Protein AF-A0AAE0JTY6-F1 (afdb_monomer_lite)

Secondary structure (DSSP, 8-state):
-------------TT--------------------PPP---S-------PPEE-EEEEETTSSS-EEEEEPPGGGHHHHHHHHHHHTTTS-BPP--S-TTEEEEEPPTTEEEEEEETTTTEEEEEESSHHHHHHH--SSEEEETTEEEEEEE--EE-HHHHHHHHHHSPPPPP----PPPPPP----PPP------PPP----------

pLDDT: mean 71.58, std 24.0, range [29.38, 97.06]

Organism: NCBI:txid92902

Radius of gyration: 34.39 Å; chains: 1; bounding box: 73×74×124 Å

Foldseek 3Di:
DDDDDDDDDDDDDPPDDDDDDDDDDDDDDPDDDPPDDDDDDPDDPDDDLAKWFWDWDWAVVDPQIKIKTAGPPVCLVLQVLQLVQCVVQFAWDPPDVRSRITMTGDDPQQPDWDQDPVQNWIKTAGVDLVVLVSVDDLQWDADPVRSRIITGRGIGHSVSVVVSVVRTDDDDPPPPPPPPDPDDPDDDDDDDDDDDDDDDDDDDDDDDD

Structure (mmCIF, N/CA/C/O backbone):
data_AF-A0AAE0JTY6-F1
#
_entry.id   AF-A0AAE0JTY6-F1
#
loop_
_atom_site.group_PDB
_atom_site.id
_atom_site.type_symbol
_atom_site.label_atom_id
_atom_site.label_alt_id
_atom_site.label_comp_id
_atom_site.label_asym_id
_atom_site.label_entity_id
_atom_site.label_seq_id
_atom_site.pdbx_PDB_ins_code
_atom_site.Cartn_x
_atom_site.Cartn_y
_atom_site.Cartn_z
_atom_site.occupancy
_atom_site.B_iso_or_equiv
_atom_site.auth_seq_id
_atom_site.auth_comp_id
_atom_site.auth_asym_id
_atom_site.auth_atom_id
_atom_site.pdbx_PDB_model_num
ATOM 1 N N . MET A 1 1 ? -14.158 -24.052 58.001 1.00 42.50 1 MET A N 1
ATOM 2 C CA . MET A 1 1 ? -13.770 -25.230 57.196 1.00 42.50 1 MET A CA 1
ATOM 3 C C . MET A 1 1 ? -13.206 -24.711 55.888 1.00 42.50 1 MET A C 1
ATOM 5 O O . MET A 1 1 ? -13.939 -24.105 55.122 1.00 42.50 1 MET A O 1
ATOM 9 N N . VAL A 1 2 ? -11.889 -24.820 55.723 1.00 37.97 2 VAL A N 1
ATOM 10 C CA . VAL A 1 2 ? -11.123 -24.286 54.590 1.00 37.97 2 VAL A CA 1
ATOM 11 C C . VAL A 1 2 ? -10.711 -25.473 53.721 1.00 37.97 2 VAL A C 1
ATOM 13 O O . VAL A 1 2 ? -10.116 -26.415 54.232 1.00 37.97 2 VAL A O 1
ATOM 16 N N . GLY A 1 3 ? -11.025 -25.426 52.430 1.00 39.69 3 GLY A N 1
ATOM 17 C CA . GLY A 1 3 ? -10.428 -26.267 51.389 1.00 39.69 3 GLY A CA 1
ATOM 18 C C . GLY A 1 3 ? -10.385 -25.415 50.118 1.00 39.69 3 GLY A C 1
ATOM 19 O O . GLY A 1 3 ? -11.424 -24.932 49.689 1.00 39.69 3 GLY A O 1
ATOM 20 N N . GLY A 1 4 ? -9.251 -25.058 49.520 1.00 36.62 4 GLY A N 1
ATOM 21 C CA . GLY A 1 4 ? -7.978 -25.769 49.439 1.00 36.62 4 GLY A CA 1
ATOM 22 C C . GLY A 1 4 ? -7.951 -26.570 48.137 1.00 36.62 4 GLY A C 1
ATOM 23 O O . GLY A 1 4 ? -8.101 -27.785 48.168 1.00 36.62 4 GLY A O 1
ATOM 24 N N . LYS A 1 5 ? -7.839 -25.893 46.985 1.00 47.94 5 LYS A N 1
ATOM 25 C CA . LYS A 1 5 ? -7.490 -26.531 45.706 1.00 47.94 5 LYS A CA 1
ATOM 26 C C . LYS A 1 5 ? -6.161 -25.968 45.231 1.00 47.94 5 LYS A C 1
ATOM 28 O O . LYS A 1 5 ? -6.058 -24.808 44.845 1.00 47.94 5 LYS A O 1
ATOM 33 N N . GLU A 1 6 ? -5.162 -26.828 45.343 1.00 48.31 6 GLU A N 1
ATOM 34 C CA . GLU A 1 6 ? -3.760 -26.595 45.047 1.00 48.31 6 GLU A CA 1
ATOM 35 C C . GLU A 1 6 ? -3.495 -26.570 43.538 1.00 48.31 6 GLU A C 1
ATOM 37 O O . GLU A 1 6 ? -4.109 -27.296 42.749 1.00 48.31 6 GLU A O 1
ATOM 42 N N . GLY A 1 7 ? -2.555 -25.708 43.155 1.00 42.69 7 GLY A N 1
ATOM 43 C CA . GLY A 1 7 ? -2.008 -25.621 41.812 1.00 42.69 7 GLY A CA 1
ATOM 44 C C . GLY A 1 7 ? -1.157 -26.842 41.469 1.00 42.69 7 GLY A C 1
ATOM 45 O O . GLY A 1 7 ? -0.358 -27.321 42.270 1.00 42.69 7 GLY A O 1
ATOM 46 N N . LYS A 1 8 ? -1.301 -27.329 40.236 1.00 45.53 8 LYS A N 1
ATOM 47 C CA . LYS A 1 8 ? -0.400 -28.328 39.660 1.00 45.53 8 LYS A CA 1
ATOM 48 C C . LYS A 1 8 ? 0.899 -27.644 39.232 1.00 45.53 8 LYS A C 1
ATOM 50 O O . LYS A 1 8 ? 0.964 -27.053 38.158 1.00 45.53 8 LYS A O 1
ATOM 55 N N . PHE A 1 9 ? 1.927 -27.749 40.067 1.00 42.72 9 PHE A N 1
ATOM 56 C CA . PHE A 1 9 ? 3.311 -27.508 39.670 1.00 42.72 9 PHE A CA 1
ATOM 57 C C . PHE A 1 9 ? 3.858 -28.750 38.956 1.00 42.72 9 PHE A C 1
ATOM 59 O O . PHE A 1 9 ? 3.927 -29.837 39.535 1.00 42.72 9 PHE A O 1
ATOM 66 N N . LEU A 1 10 ? 4.250 -28.584 37.692 1.00 45.16 10 LEU A N 1
ATOM 67 C CA . LEU A 1 10 ? 5.046 -29.566 36.960 1.00 45.16 10 LEU A CA 1
ATOM 68 C C . LEU A 1 10 ? 6.436 -29.635 37.603 1.00 45.16 10 LEU A C 1
ATOM 70 O O . LEU A 1 10 ? 7.224 -28.697 37.504 1.00 45.16 10 LEU A O 1
ATOM 74 N N . HIS A 1 11 ? 6.718 -30.747 38.279 1.00 42.56 11 HIS A N 1
ATOM 75 C CA . HIS A 1 11 ? 8.057 -31.084 38.746 1.00 42.56 11 HIS A CA 1
ATOM 76 C C . HIS A 1 11 ? 8.911 -31.496 37.543 1.00 42.56 11 HIS A C 1
ATOM 78 O O . HIS A 1 11 ? 8.688 -32.546 36.942 1.00 42.56 11 HIS A O 1
ATOM 84 N N . ILE A 1 12 ? 9.888 -30.662 37.194 1.00 49.31 12 ILE A N 1
ATOM 85 C CA . ILE A 1 12 ? 10.950 -31.007 36.249 1.00 49.31 12 ILE A CA 1
ATOM 86 C C . ILE A 1 12 ? 12.030 -31.731 37.056 1.00 49.31 12 ILE A C 1
ATOM 88 O O . ILE A 1 12 ? 12.585 -31.173 37.999 1.00 49.31 12 ILE A O 1
ATOM 92 N N . ASN A 1 13 ? 12.285 -32.993 36.720 1.00 50.09 13 ASN A N 1
ATOM 93 C CA . ASN A 1 13 ? 13.302 -33.821 37.358 1.00 50.09 13 ASN A CA 1
ATOM 94 C C . ASN A 1 13 ? 14.684 -33.510 36.733 1.00 50.09 13 ASN A C 1
ATOM 96 O O . ASN A 1 13 ? 14.841 -33.723 35.531 1.00 50.09 13 AS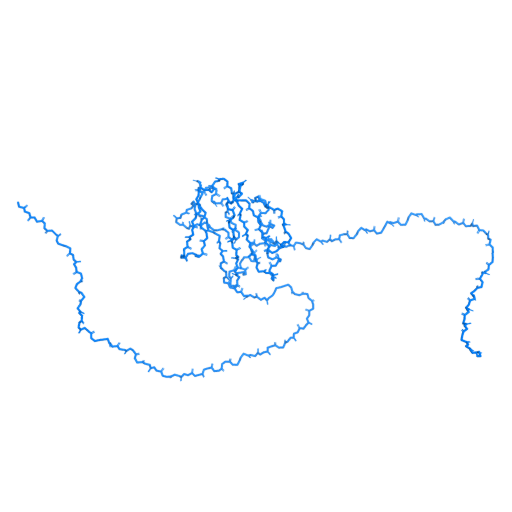N A O 1
ATOM 100 N N . PRO A 1 14 ? 15.681 -33.008 37.488 1.00 49.69 14 PRO A N 1
ATOM 101 C CA . PRO A 1 14 ? 16.950 -32.535 36.924 1.00 49.69 14 PRO A CA 1
ATOM 102 C C . PRO A 1 14 ? 17.995 -33.629 36.628 1.00 49.69 14 PRO A C 1
ATOM 104 O O . PRO A 1 14 ? 19.114 -33.291 36.260 1.00 49.69 14 PRO A O 1
ATOM 107 N N . ASN A 1 15 ? 17.667 -34.923 36.747 1.00 50.25 15 ASN A N 1
ATOM 108 C CA . ASN A 1 15 ? 18.645 -36.019 36.611 1.00 50.25 15 ASN A CA 1
ATOM 109 C C . ASN A 1 15 ? 18.398 -36.986 35.433 1.00 50.25 15 ASN A C 1
ATOM 111 O O . ASN A 1 15 ? 18.755 -38.161 35.520 1.00 50.25 15 ASN A O 1
ATOM 115 N N . GLN A 1 16 ? 17.827 -36.530 34.311 1.00 46.09 16 GLN A N 1
ATOM 116 C CA . GLN A 1 16 ? 17.835 -37.334 33.078 1.00 46.09 16 GLN A CA 1
ATOM 117 C C . GLN A 1 16 ? 19.043 -36.995 32.184 1.00 46.09 16 GLN A C 1
ATOM 119 O O . GLN A 1 16 ? 19.185 -35.841 31.777 1.00 46.09 16 GLN A O 1
ATOM 124 N N . PRO A 1 17 ? 19.901 -37.976 31.837 1.00 46.88 17 PRO A N 1
ATOM 125 C CA . PRO A 1 17 ? 20.985 -37.768 30.885 1.00 46.88 17 PRO A CA 1
ATOM 126 C C . PRO A 1 17 ? 20.439 -37.562 29.465 1.00 46.88 17 PRO A C 1
ATOM 128 O O . PRO A 1 17 ? 19.622 -38.338 28.967 1.00 46.88 17 PRO A O 1
ATOM 131 N N . VAL A 1 18 ? 20.921 -36.500 28.820 1.00 46.38 18 VAL A N 1
ATOM 132 C CA . VAL A 1 18 ? 20.632 -36.122 27.433 1.00 46.38 18 VAL A CA 1
ATOM 133 C C . VAL A 1 18 ? 21.245 -37.160 26.491 1.00 46.38 18 VAL A C 1
ATOM 135 O O . VAL A 1 18 ? 22.463 -37.245 26.358 1.00 46.38 18 VAL A O 1
ATOM 138 N N . THR A 1 19 ? 20.415 -37.956 25.821 1.00 45.66 19 THR A N 1
ATOM 139 C CA . THR A 1 19 ? 20.857 -38.794 24.700 1.00 45.66 19 THR A CA 1
ATOM 140 C C . THR A 1 19 ? 20.990 -37.950 23.435 1.00 45.66 19 THR A C 1
ATOM 142 O O . THR A 1 19 ? 19.992 -37.517 22.859 1.00 45.66 19 THR A O 1
ATOM 145 N N . GLU A 1 20 ? 22.234 -37.739 23.006 1.00 45.53 20 GLU A N 1
ATOM 146 C CA . GLU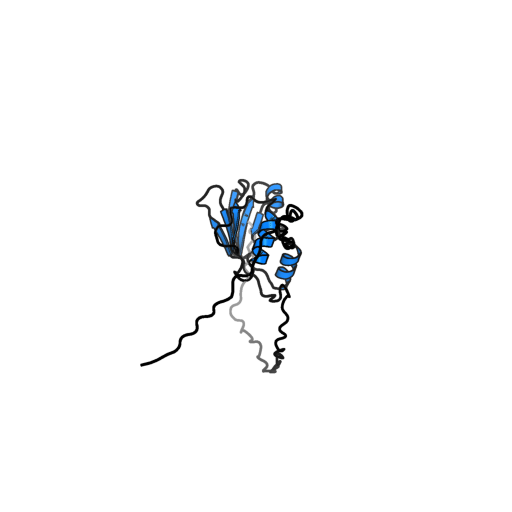 A 1 20 ? 22.612 -37.203 21.697 1.00 45.53 20 GLU A CA 1
ATOM 147 C C . GLU A 1 20 ? 22.050 -38.065 20.548 1.00 45.53 20 GLU A C 1
ATOM 149 O O . GLU A 1 20 ? 22.227 -39.290 20.547 1.00 45.53 20 GLU A O 1
ATOM 154 N N . PRO A 1 21 ? 21.441 -37.474 19.506 1.00 45.91 21 PRO A N 1
ATOM 155 C CA . PRO A 1 21 ? 21.241 -38.181 18.253 1.00 45.91 21 PRO A CA 1
ATOM 156 C C . PRO A 1 21 ? 22.544 -38.205 17.437 1.00 45.91 21 PRO A C 1
ATOM 158 O O . PRO A 1 21 ? 23.018 -37.187 16.935 1.00 45.91 21 PRO A O 1
ATOM 161 N N . LYS A 1 22 ? 23.090 -39.419 17.294 1.00 39.62 22 LYS A N 1
ATOM 162 C CA . LYS A 1 22 ? 24.231 -39.793 16.446 1.00 39.62 22 LYS A CA 1
ATOM 163 C C . LYS A 1 22 ? 24.149 -39.211 15.029 1.00 39.62 22 LYS A C 1
ATOM 165 O O . LYS A 1 22 ? 23.233 -39.507 14.260 1.00 39.62 22 LYS A O 1
ATOM 170 N N . THR A 1 23 ? 25.207 -38.497 14.670 1.00 38.75 23 THR A N 1
ATOM 171 C CA . THR A 1 23 ? 25.645 -38.127 13.323 1.00 38.75 23 THR A CA 1
ATOM 172 C C . THR A 1 23 ? 25.786 -39.358 12.416 1.00 38.75 23 THR A C 1
ATOM 174 O O . THR A 1 23 ? 26.428 -40.344 12.778 1.00 38.75 23 THR A O 1
ATOM 177 N N . LYS A 1 24 ? 25.232 -39.286 11.199 1.00 45.00 24 LYS A N 1
ATOM 178 C CA . LYS A 1 24 ? 25.600 -40.145 10.057 1.00 45.00 24 LYS A CA 1
ATOM 179 C C . LYS A 1 24 ? 26.365 -39.292 9.034 1.00 45.00 24 LYS A C 1
ATOM 181 O O . LYS A 1 24 ? 25.942 -38.158 8.805 1.00 45.00 24 LYS A O 1
ATOM 186 N N . PRO A 1 25 ? 27.456 -39.782 8.417 1.00 40.47 25 PRO A N 1
ATOM 187 C CA . PRO A 1 25 ? 28.237 -38.981 7.486 1.00 40.47 25 PRO A CA 1
ATOM 188 C C . PRO A 1 25 ? 27.715 -39.056 6.041 1.00 40.47 25 PRO A C 1
ATOM 190 O O . PRO A 1 25 ? 27.319 -40.110 5.555 1.00 40.47 25 PRO A O 1
ATOM 193 N N . LEU A 1 26 ? 27.778 -37.887 5.398 1.00 33.75 26 LEU A N 1
ATOM 194 C CA . LEU A 1 26 ? 28.205 -37.585 4.027 1.00 33.75 26 LEU A CA 1
ATOM 195 C C . LEU A 1 26 ? 27.708 -38.467 2.858 1.00 33.75 26 LEU A C 1
ATOM 197 O O . LEU A 1 26 ? 28.275 -39.513 2.560 1.00 33.75 26 LEU A O 1
ATOM 201 N N . VAL A 1 27 ? 26.790 -37.908 2.059 1.00 35.16 27 VAL A N 1
ATOM 202 C CA . VAL A 1 27 ? 26.770 -38.120 0.602 1.00 35.16 27 VAL A CA 1
ATOM 203 C C . VAL A 1 27 ? 26.836 -36.747 -0.064 1.00 35.16 27 VAL A C 1
ATOM 205 O O . VAL A 1 27 ? 25.913 -35.942 0.033 1.00 35.16 27 VAL A O 1
ATOM 208 N N . SER A 1 28 ? 27.979 -36.474 -0.691 1.00 36.09 28 SER A N 1
ATOM 209 C CA . SER A 1 28 ? 28.236 -35.299 -1.521 1.00 36.09 28 SER A CA 1
ATOM 210 C C . SER A 1 28 ? 27.496 -35.461 -2.850 1.00 36.09 28 SER A C 1
ATOM 212 O O . SER A 1 28 ? 27.871 -36.298 -3.668 1.00 36.09 28 SER A O 1
ATOM 214 N N . LEU A 1 29 ? 26.437 -34.681 -3.065 1.00 35.66 29 LEU A N 1
ATOM 215 C CA . LEU A 1 29 ? 25.815 -34.509 -4.377 1.00 35.66 29 LEU A CA 1
ATOM 216 C C . LEU A 1 29 ? 26.326 -33.196 -4.963 1.00 35.66 29 LEU A C 1
ATOM 218 O O . LEU A 1 29 ? 25.789 -32.117 -4.726 1.00 35.66 29 LEU A O 1
ATOM 222 N N . THR A 1 30 ? 27.417 -33.301 -5.716 1.00 36.72 30 THR A N 1
ATOM 223 C CA . THR A 1 30 ? 27.922 -32.233 -6.577 1.00 36.72 30 THR A CA 1
ATOM 224 C C . THR A 1 30 ? 26.942 -32.077 -7.738 1.00 36.72 30 THR A C 1
ATOM 226 O O . THR A 1 30 ? 27.055 -32.753 -8.757 1.00 36.72 30 THR A O 1
ATOM 229 N N . GLN A 1 31 ? 25.921 -31.237 -7.569 1.00 33.06 31 GLN A N 1
ATOM 230 C CA . GLN A 1 31 ? 25.009 -30.907 -8.659 1.00 33.06 31 GLN A CA 1
ATOM 231 C C . GLN A 1 31 ? 25.623 -29.762 -9.468 1.00 33.06 31 GLN A C 1
ATOM 233 O O . GLN A 1 31 ? 25.560 -28.591 -9.102 1.00 33.06 31 GLN A O 1
ATOM 238 N N . THR A 1 32 ? 26.285 -30.135 -10.560 1.00 29.38 32 THR A N 1
ATOM 239 C CA . THR A 1 32 ? 26.797 -29.228 -11.585 1.00 29.38 32 THR A CA 1
ATOM 240 C C . THR A 1 32 ? 25.634 -28.439 -12.181 1.00 29.38 32 THR A C 1
ATOM 242 O O . THR A 1 32 ? 24.827 -28.983 -12.930 1.00 29.38 32 THR A O 1
ATOM 245 N N . ILE A 1 33 ? 25.539 -27.152 -11.846 1.00 37.59 33 ILE A N 1
ATOM 246 C CA . ILE A 1 33 ? 24.639 -26.208 -12.514 1.00 37.59 33 ILE A CA 1
ATOM 247 C C . ILE A 1 33 ? 25.194 -25.987 -13.930 1.00 37.59 33 ILE A C 1
ATOM 249 O O . ILE A 1 33 ? 26.323 -25.502 -14.057 1.00 37.59 33 ILE A O 1
ATOM 253 N N . PRO A 1 34 ? 24.464 -26.315 -15.011 1.00 35.25 34 PRO A N 1
ATOM 254 C CA . PRO A 1 34 ? 24.895 -25.922 -16.340 1.00 35.25 34 PRO A CA 1
ATOM 255 C C . PRO A 1 34 ? 24.762 -24.401 -16.474 1.00 35.25 34 PRO A C 1
ATOM 257 O O . PRO A 1 34 ? 23.661 -23.850 -16.455 1.00 35.25 34 PRO A O 1
ATOM 260 N N . VAL A 1 35 ? 25.901 -23.723 -16.633 1.00 41.47 35 VAL A N 1
ATOM 261 C CA . VAL A 1 35 ? 25.970 -22.335 -17.102 1.00 41.47 35 VAL A CA 1
ATOM 262 C C . VAL A 1 35 ? 25.412 -22.315 -18.526 1.00 41.47 35 VAL A C 1
ATOM 264 O O . VAL A 1 35 ? 26.119 -22.599 -19.495 1.00 41.47 35 VAL A O 1
ATOM 267 N N . SER A 1 36 ? 24.114 -22.037 -18.655 1.00 38.59 36 SER A N 1
ATOM 268 C CA . SER A 1 36 ? 23.503 -21.793 -19.958 1.00 38.59 36 SER A CA 1
ATOM 269 C C . SER A 1 36 ? 23.957 -20.437 -20.480 1.00 38.59 36 SER A C 1
ATOM 271 O O . SER A 1 36 ? 23.830 -19.403 -19.827 1.00 38.59 36 SER A O 1
ATOM 273 N N . ARG A 1 37 ? 24.545 -20.507 -21.671 1.00 37.06 37 ARG A N 1
ATOM 274 C CA . ARG A 1 37 ? 25.128 -19.420 -22.448 1.00 37.06 37 ARG A CA 1
ATOM 275 C C . ARG A 1 37 ? 24.119 -18.302 -22.706 1.00 37.06 37 ARG A C 1
ATOM 277 O O . ARG A 1 37 ? 22.947 -18.555 -22.971 1.00 37.06 37 ARG A O 1
ATOM 284 N N . MET A 1 38 ? 24.636 -17.075 -22.703 1.00 40.00 38 MET A N 1
ATOM 285 C CA . MET A 1 38 ? 23.962 -15.884 -23.211 1.00 40.00 38 MET A CA 1
ATOM 286 C C . MET A 1 38 ? 23.365 -16.132 -24.602 1.00 40.00 38 MET A C 1
ATOM 288 O O . MET A 1 38 ? 24.064 -16.570 -25.515 1.00 40.00 38 MET A O 1
ATOM 292 N N . SER A 1 39 ? 22.095 -15.771 -24.769 1.00 31.30 39 SER A N 1
ATOM 293 C CA . SER A 1 39 ? 21.506 -15.472 -26.071 1.00 31.30 39 SER A CA 1
ATOM 294 C C . SER A 1 39 ? 21.001 -14.035 -26.019 1.00 31.30 39 SER A C 1
ATOM 296 O O . SER A 1 39 ? 20.044 -13.710 -25.318 1.00 31.30 39 SER A O 1
ATOM 298 N N . THR A 1 40 ? 21.723 -13.153 -26.700 1.00 45.31 40 THR A N 1
ATOM 299 C CA . THR A 1 40 ? 21.389 -11.743 -26.888 1.00 45.31 40 THR A CA 1
ATOM 300 C C . THR A 1 40 ? 20.276 -11.618 -27.924 1.00 45.31 40 THR A C 1
ATOM 302 O O . THR A 1 40 ? 20.530 -11.729 -29.122 1.00 45.31 40 THR A O 1
ATOM 305 N N . ALA A 1 41 ? 19.057 -11.356 -27.458 1.00 34.78 41 ALA A N 1
ATOM 306 C CA . ALA A 1 41 ? 17.958 -10.839 -28.266 1.00 34.78 41 ALA A CA 1
ATOM 307 C C . ALA A 1 41 ? 17.427 -9.555 -27.599 1.00 34.78 41 ALA A C 1
ATOM 309 O O . ALA A 1 41 ? 17.155 -9.579 -26.395 1.00 34.78 41 ALA A O 1
ATOM 310 N N . PRO A 1 42 ? 17.287 -8.430 -28.322 1.00 43.19 42 PRO A N 1
ATOM 311 C CA . PRO A 1 42 ? 16.750 -7.207 -27.747 1.00 43.19 42 PRO A CA 1
ATOM 312 C C . PRO A 1 42 ? 15.219 -7.308 -27.706 1.00 43.19 42 PRO A C 1
ATOM 314 O O . PRO A 1 42 ? 14.587 -7.562 -28.728 1.00 43.19 42 PRO A O 1
ATOM 317 N N . GLY A 1 43 ? 14.623 -7.119 -26.526 1.00 41.81 43 GLY A N 1
ATOM 318 C CA . GLY A 1 43 ? 13.169 -6.956 -26.386 1.00 41.81 43 GLY A CA 1
ATOM 319 C C . GLY A 1 43 ? 12.431 -8.012 -25.560 1.00 41.81 43 GLY A C 1
ATOM 320 O O . GLY A 1 43 ? 11.351 -8.441 -25.958 1.00 41.81 43 GLY A O 1
ATOM 321 N N . ARG A 1 44 ? 12.955 -8.420 -24.397 1.00 38.84 44 ARG A N 1
ATOM 322 C CA . ARG A 1 44 ? 12.167 -9.166 -23.400 1.00 38.84 44 ARG A CA 1
ATOM 323 C C . ARG A 1 44 ? 12.134 -8.410 -22.077 1.00 38.84 44 ARG A C 1
ATOM 325 O O . ARG A 1 44 ? 13.166 -8.207 -21.447 1.00 38.84 44 ARG A O 1
ATOM 332 N N . TYR A 1 45 ? 10.939 -7.980 -21.693 1.00 41.31 45 TYR A N 1
ATOM 333 C CA . TYR A 1 45 ? 10.651 -7.440 -20.372 1.00 41.31 45 TYR A CA 1
ATOM 334 C C . TYR A 1 45 ? 10.599 -8.598 -19.358 1.00 41.31 45 TYR A C 1
ATOM 336 O O . TYR A 1 45 ? 9.891 -9.572 -19.592 1.00 41.31 45 TYR A O 1
ATOM 344 N N . SER A 1 46 ? 11.343 -8.432 -18.258 1.00 51.66 46 SER A N 1
ATOM 345 C CA . SER A 1 46 ? 11.417 -9.234 -17.021 1.00 51.66 46 SER A CA 1
ATOM 346 C C . SER A 1 46 ? 11.917 -10.686 -17.107 1.00 51.66 46 SER A C 1
ATOM 348 O O . SER A 1 46 ? 11.283 -11.534 -17.718 1.00 51.66 46 SER A O 1
ATOM 350 N N . THR A 1 47 ? 13.019 -10.978 -16.403 1.00 44.41 47 THR A N 1
ATOM 351 C CA . THR A 1 47 ? 13.253 -12.260 -15.700 1.00 44.41 47 THR A CA 1
ATOM 352 C C . THR A 1 47 ? 14.454 -12.126 -14.760 1.00 44.41 47 THR A C 1
ATOM 354 O O . THR A 1 47 ? 15.544 -12.614 -15.049 1.00 44.41 47 THR A O 1
ATOM 357 N N . THR A 1 48 ? 14.269 -11.497 -13.603 1.00 51.22 48 THR A N 1
ATOM 358 C CA . THR A 1 48 ? 14.994 -11.959 -12.411 1.00 51.22 48 THR A CA 1
ATOM 359 C C . THR A 1 48 ? 13.960 -12.086 -11.311 1.00 51.22 48 THR A C 1
ATOM 361 O O . THR A 1 48 ? 13.689 -11.121 -10.608 1.00 51.22 48 THR A O 1
ATOM 364 N N . VAL A 1 49 ? 13.333 -13.261 -11.194 1.00 61.81 49 VAL A N 1
ATOM 365 C CA . VAL A 1 49 ? 12.412 -13.544 -10.084 1.00 61.81 49 VAL A CA 1
ATOM 366 C C . VAL A 1 49 ? 13.257 -13.769 -8.827 1.00 61.81 49 VAL A C 1
ATOM 368 O O . VAL A 1 49 ? 13.494 -14.890 -8.383 1.00 61.81 49 VAL A O 1
ATOM 371 N N . GLY A 1 50 ? 13.822 -12.675 -8.328 1.00 74.62 50 GLY A N 1
ATOM 372 C CA . GLY A 1 50 ? 14.424 -12.580 -7.012 1.00 74.62 50 GLY A CA 1
ATOM 373 C C . GLY A 1 50 ? 13.361 -12.182 -5.996 1.00 74.62 50 GLY A C 1
ATOM 374 O O . GLY A 1 50 ? 12.308 -11.652 -6.342 1.00 74.62 50 GLY A O 1
ATOM 375 N N . SER A 1 51 ? 13.639 -12.431 -4.721 1.00 86.69 51 SER A N 1
ATOM 376 C CA . SER A 1 51 ? 12.853 -11.840 -3.638 1.00 86.69 51 SER A CA 1
ATOM 377 C C . SER A 1 51 ? 12.817 -10.315 -3.780 1.00 86.69 51 SER A C 1
ATOM 379 O O . SER A 1 51 ? 13.856 -9.699 -4.035 1.00 86.69 51 SER A O 1
ATOM 381 N N . LEU A 1 52 ? 11.662 -9.702 -3.541 1.00 91.62 52 LEU A N 1
ATOM 382 C CA . LEU A 1 52 ? 11.485 -8.254 -3.562 1.00 91.62 52 LEU A CA 1
ATOM 383 C C . LEU A 1 52 ? 11.404 -7.722 -2.127 1.00 91.62 52 LEU A C 1
ATOM 385 O O . LEU A 1 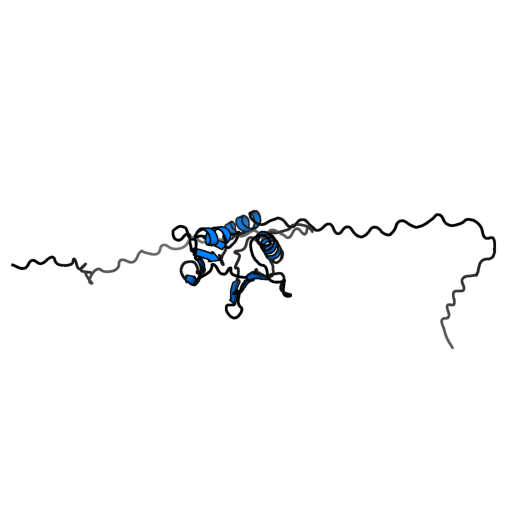52 ? 10.687 -8.252 -1.276 1.00 91.62 52 LEU A O 1
ATOM 389 N N . ARG A 1 53 ? 12.140 -6.640 -1.862 1.00 93.88 53 ARG A N 1
ATOM 390 C CA . ARG A 1 53 ? 12.058 -5.898 -0.604 1.00 93.88 53 ARG A CA 1
ATOM 391 C C . ARG A 1 53 ? 11.656 -4.457 -0.878 1.00 93.88 53 ARG A C 1
ATOM 393 O O . ARG A 1 53 ? 12.380 -3.741 -1.565 1.00 93.88 53 ARG A O 1
ATOM 400 N N . LEU A 1 54 ? 10.535 -4.049 -0.299 1.00 93.88 54 LEU A N 1
ATOM 401 C CA . LEU A 1 54 ? 10.060 -2.671 -0.293 1.00 93.88 54 LEU A CA 1
ATOM 402 C C . LEU A 1 54 ? 10.498 -1.999 1.007 1.00 93.88 54 LEU A C 1
ATOM 404 O O . LEU A 1 54 ? 10.302 -2.556 2.091 1.00 93.88 54 LEU A O 1
ATOM 408 N N . TYR A 1 55 ? 11.072 -0.802 0.912 1.00 93.56 55 TYR A N 1
ATOM 409 C CA . TYR A 1 55 ? 11.361 0.016 2.089 1.00 93.56 55 TYR A CA 1
ATOM 410 C C . TYR A 1 55 ? 10.216 0.995 2.308 1.00 93.56 55 TYR A C 1
ATOM 412 O O . TYR A 1 55 ? 9.846 1.744 1.408 1.00 93.56 55 TYR A O 1
ATOM 420 N N . VAL A 1 56 ? 9.635 0.968 3.504 1.00 93.75 56 VAL A N 1
ATOM 421 C CA . VAL A 1 56 ? 8.480 1.797 3.854 1.00 93.75 56 VAL A CA 1
ATOM 422 C C . VAL A 1 56 ? 8.913 2.830 4.882 1.00 93.75 56 VAL A C 1
ATOM 424 O O . VAL A 1 56 ? 9.386 2.480 5.963 1.00 93.75 56 VAL A O 1
ATOM 427 N N . TYR A 1 57 ? 8.725 4.103 4.551 1.00 92.38 57 TYR A N 1
ATOM 428 C CA . TYR A 1 57 ? 8.999 5.232 5.431 1.00 92.38 57 TYR A CA 1
ATOM 429 C C . TYR A 1 57 ? 7.699 5.971 5.722 1.00 92.38 57 TYR A C 1
ATOM 431 O O . TYR A 1 57 ? 6.982 6.349 4.800 1.00 92.38 57 TYR A O 1
ATOM 439 N N . ILE A 1 58 ? 7.399 6.203 7.000 1.00 91.25 58 ILE A N 1
ATOM 440 C CA . ILE A 1 58 ? 6.207 6.951 7.414 1.00 91.25 58 ILE A CA 1
ATOM 441 C C . ILE A 1 58 ? 6.655 8.269 8.038 1.00 91.25 58 ILE A C 1
ATOM 443 O O . ILE A 1 58 ? 7.248 8.306 9.116 1.00 91.25 58 ILE A O 1
ATOM 447 N N . ARG A 1 59 ? 6.391 9.369 7.334 1.00 88.56 59 ARG A N 1
ATOM 448 C CA . ARG A 1 59 ? 6.730 10.730 7.747 1.00 88.56 59 ARG A CA 1
ATOM 449 C C . ARG A 1 59 ? 5.547 11.347 8.486 1.00 88.56 59 ARG A C 1
ATOM 451 O O . ARG A 1 59 ? 4.599 11.826 7.873 1.00 88.56 59 ARG A O 1
ATOM 458 N N . ILE A 1 60 ? 5.630 11.351 9.816 1.00 82.38 60 ILE A N 1
ATOM 459 C CA . ILE A 1 60 ? 4.598 11.903 10.718 1.00 82.38 60 ILE A CA 1
ATOM 460 C C . ILE A 1 60 ? 4.795 13.417 10.943 1.00 82.38 60 ILE A C 1
ATOM 462 O O . ILE A 1 60 ? 3.931 14.105 11.481 1.00 82.38 60 ILE A O 1
ATOM 466 N N . THR A 1 61 ? 5.928 13.970 10.503 1.00 75.12 61 THR A N 1
ATOM 467 C CA . THR A 1 61 ? 6.277 15.390 10.671 1.00 75.12 61 THR A CA 1
ATOM 468 C C . THR A 1 61 ? 5.437 16.341 9.816 1.00 75.12 61 THR A C 1
ATOM 470 O O . THR A 1 61 ? 5.472 17.547 10.043 1.00 75.12 61 THR A O 1
ATOM 473 N N . GLN A 1 62 ? 4.674 15.822 8.851 1.00 65.38 62 GLN A N 1
ATOM 474 C CA . GLN A 1 62 ? 3.745 16.580 8.015 1.00 65.38 62 GLN A CA 1
ATOM 475 C C . GLN A 1 62 ? 2.325 16.060 8.257 1.00 65.38 62 GLN A C 1
ATOM 477 O O . GLN A 1 62 ? 2.133 14.868 8.493 1.00 65.38 62 GLN A O 1
ATOM 482 N N . ARG A 1 63 ? 1.330 16.957 8.251 1.00 75.06 63 ARG A N 1
ATOM 483 C CA . ARG A 1 63 ? -0.089 16.583 8.307 1.00 75.06 63 ARG A CA 1
ATOM 484 C C . ARG A 1 63 ? -0.751 16.917 6.969 1.00 75.06 63 ARG A C 1
ATOM 486 O O . ARG A 1 63 ? -0.755 18.092 6.604 1.00 75.06 63 ARG A O 1
ATOM 493 N N . PRO A 1 64 ? -1.355 15.935 6.281 1.00 83.69 64 PRO A N 1
ATOM 494 C CA . PRO A 1 64 ? -1.473 14.520 6.667 1.00 83.69 64 PRO A CA 1
ATOM 495 C C . PRO A 1 64 ? -0.129 13.770 6.633 1.00 83.69 64 PRO A C 1
ATOM 497 O O . PRO A 1 64 ? 0.783 14.163 5.910 1.00 83.69 64 PRO A O 1
ATOM 500 N N . ALA A 1 65 ? -0.010 12.716 7.452 1.00 91.06 65 ALA A N 1
ATOM 501 C CA . ALA A 1 65 ? 1.190 11.880 7.488 1.00 91.06 65 ALA A CA 1
ATOM 502 C C . ALA A 1 65 ? 1.402 11.215 6.124 1.00 91.06 65 ALA A C 1
ATOM 504 O O . ALA A 1 65 ? 0.436 10.851 5.456 1.00 91.06 65 ALA A O 1
ATOM 505 N N . VAL A 1 66 ? 2.655 11.051 5.713 1.00 92.25 66 VAL A N 1
ATOM 506 C CA . VAL A 1 66 ? 2.997 10.553 4.375 1.00 92.25 66 VAL A CA 1
ATOM 507 C C . VAL A 1 66 ? 3.660 9.191 4.476 1.00 92.25 66 VAL A C 1
ATOM 509 O O . VAL A 1 66 ? 4.581 9.015 5.270 1.00 92.25 66 VAL A O 1
ATOM 512 N N . VAL A 1 67 ? 3.231 8.246 3.644 1.00 94.06 67 VAL A N 1
ATOM 513 C CA . VAL A 1 67 ? 3.946 6.990 3.407 1.00 94.06 67 VAL A CA 1
ATOM 514 C C . VAL A 1 67 ? 4.752 7.127 2.129 1.00 94.06 67 VAL A C 1
ATOM 516 O O . VAL A 1 67 ? 4.204 7.479 1.089 1.00 94.06 67 VAL A O 1
ATOM 519 N N . GLU A 1 68 ? 6.039 6.816 2.197 1.00 94.75 68 GLU A N 1
ATOM 520 C CA . GLU A 1 68 ? 6.901 6.615 1.037 1.00 94.75 68 GLU A CA 1
ATOM 521 C C . GLU A 1 68 ? 7.241 5.128 0.942 1.00 94.75 68 GLU A C 1
ATOM 523 O O . GLU A 1 68 ? 7.806 4.550 1.872 1.00 94.75 68 GLU A O 1
ATOM 528 N N . VAL A 1 69 ? 6.885 4.513 -0.182 1.00 95.25 69 VAL A N 1
ATOM 529 C CA . VAL A 1 69 ? 7.225 3.130 -0.514 1.00 95.25 69 VAL A CA 1
ATOM 530 C C . VAL A 1 69 ? 8.314 3.158 -1.576 1.00 95.25 69 VAL A C 1
ATOM 532 O O . VAL A 1 69 ? 8.084 3.585 -2.707 1.00 95.25 69 VAL A O 1
ATOM 535 N N . GLU A 1 70 ? 9.511 2.733 -1.197 1.00 95.25 70 GLU A N 1
ATOM 536 C CA . GLU A 1 70 ? 10.674 2.651 -2.069 1.00 95.25 70 GLU A CA 1
ATOM 537 C C . GLU A 1 70 ? 10.821 1.228 -2.614 1.00 95.25 70 GLU A C 1
ATOM 539 O O . GLU A 1 70 ? 11.047 0.266 -1.872 1.00 95.25 70 GLU A O 1
ATOM 544 N N . PHE A 1 71 ? 10.694 1.120 -3.934 1.00 94.50 71 PHE A N 1
ATOM 545 C CA . PHE A 1 71 ? 10.987 -0.080 -4.704 1.00 94.50 71 PHE A CA 1
ATOM 546 C C . PHE A 1 71 ? 12.492 -0.143 -5.003 1.00 94.50 71 PHE A C 1
ATOM 548 O O . PHE A 1 71 ? 13.153 0.901 -5.084 1.00 94.50 71 PHE A O 1
ATOM 555 N N . PRO A 1 72 ? 13.067 -1.340 -5.220 1.00 93.25 72 PRO A N 1
ATOM 556 C CA . PRO A 1 72 ? 14.429 -1.446 -5.724 1.00 93.25 72 PRO A CA 1
ATOM 557 C C . PRO A 1 72 ? 14.598 -0.644 -7.015 1.00 93.25 72 PRO A C 1
ATOM 559 O O . PRO A 1 72 ? 13.721 -0.632 -7.872 1.00 93.25 72 PRO A O 1
ATOM 562 N N . LYS A 1 73 ? 15.760 -0.012 -7.201 1.00 89.81 73 LYS A N 1
ATOM 563 C CA . LYS A 1 73 ? 16.032 0.818 -8.391 1.00 89.81 73 LYS A CA 1
ATOM 564 C C . LYS A 1 73 ? 15.956 0.056 -9.718 1.00 89.81 73 LYS A C 1
ATOM 566 O O . LYS A 1 73 ? 15.768 0.684 -10.751 1.00 89.81 73 LYS A O 1
ATOM 571 N N . ALA A 1 74 ? 16.120 -1.266 -9.698 1.00 90.12 74 ALA A N 1
ATOM 572 C CA . ALA A 1 74 ? 15.917 -2.113 -10.874 1.00 90.12 74 ALA A CA 1
ATOM 573 C C . ALA A 1 74 ? 14.426 -2.257 -11.249 1.00 90.12 74 ALA A C 1
ATOM 575 O O . ALA A 1 74 ? 14.112 -2.519 -12.403 1.00 90.12 74 ALA A O 1
ATOM 576 N N . GLU A 1 75 ? 13.520 -2.003 -10.302 1.00 91.19 75 GLU A N 1
ATOM 577 C CA . GLU A 1 75 ? 12.075 -2.234 -10.389 1.00 91.19 75 GLU A CA 1
ATOM 578 C C . GLU A 1 75 ? 11.277 -0.926 -10.545 1.00 91.19 75 GLU A C 1
ATOM 580 O O . GLU A 1 75 ? 10.174 -0.777 -10.017 1.00 91.19 75 GLU A O 1
ATOM 585 N N . VAL A 1 76 ? 11.820 0.056 -11.275 1.00 91.69 76 VAL A N 1
ATOM 586 C CA . VAL A 1 76 ? 11.133 1.342 -11.533 1.00 91.69 76 VAL A CA 1
ATOM 587 C C . VAL A 1 76 ? 9.788 1.125 -12.227 1.00 91.69 76 VAL A C 1
ATOM 589 O O . VAL A 1 76 ? 8.795 1.731 -11.839 1.00 91.69 76 VAL A O 1
ATOM 592 N N . VAL A 1 77 ? 9.731 0.208 -13.196 1.00 91.94 77 VAL A N 1
ATOM 593 C CA . VAL A 1 77 ? 8.488 -0.128 -13.907 1.00 91.94 77 VAL A CA 1
ATOM 594 C C . VAL A 1 77 ? 7.435 -0.667 -12.937 1.00 91.94 77 VAL A C 1
ATOM 596 O O . VAL A 1 77 ? 6.261 -0.325 -13.045 1.00 91.94 77 VAL A O 1
ATOM 599 N N . LEU A 1 78 ? 7.837 -1.478 -11.955 1.00 93.00 78 LEU A N 1
ATOM 600 C CA . LEU A 1 78 ? 6.921 -1.994 -10.941 1.00 93.00 78 LEU A CA 1
ATOM 601 C C . LEU A 1 78 ? 6.393 -0.871 -10.036 1.00 93.00 78 LEU A C 1
ATOM 603 O O . LEU A 1 78 ? 5.200 -0.842 -9.737 1.00 93.00 78 LEU A O 1
ATOM 607 N N . ALA A 1 79 ? 7.253 0.080 -9.657 1.00 94.06 79 ALA A N 1
ATOM 608 C CA . ALA A 1 79 ? 6.859 1.261 -8.890 1.00 94.06 79 ALA A CA 1
ATOM 609 C C . ALA A 1 79 ? 5.843 2.130 -9.650 1.00 94.06 79 ALA A C 1
ATOM 611 O O . ALA A 1 79 ? 4.847 2.566 -9.075 1.00 94.06 79 ALA A O 1
ATOM 612 N N . GLU A 1 80 ? 6.056 2.350 -10.949 1.00 93.06 80 GLU A N 1
ATOM 613 C CA . GLU A 1 80 ? 5.128 3.091 -11.812 1.00 93.06 80 GLU A CA 1
ATOM 614 C C . GLU A 1 80 ? 3.780 2.376 -11.946 1.00 93.06 80 GLU A C 1
ATOM 616 O O . GLU A 1 80 ? 2.730 2.994 -11.770 1.00 93.06 80 GLU A O 1
ATOM 621 N N . ARG A 1 81 ? 3.795 1.057 -12.165 1.00 94.62 81 ARG A N 1
ATOM 622 C CA . ARG A 1 81 ? 2.579 0.229 -12.201 1.00 94.62 81 ARG A CA 1
ATOM 623 C C . ARG A 1 81 ? 1.814 0.276 -10.883 1.00 94.62 81 ARG A C 1
ATOM 625 O O . ARG A 1 81 ? 0.589 0.384 -10.884 1.00 94.62 81 ARG A O 1
ATOM 632 N N . TYR A 1 82 ? 2.526 0.212 -9.758 1.00 95.56 82 TYR A N 1
ATOM 633 C CA . TYR A 1 82 ? 1.914 0.344 -8.443 1.00 95.56 82 TYR A CA 1
ATOM 634 C C . TYR A 1 82 ? 1.315 1.737 -8.242 1.00 95.56 82 TYR A C 1
ATOM 636 O O . TYR A 1 82 ? 0.157 1.831 -7.842 1.00 95.56 82 TYR A O 1
ATOM 644 N N . ARG A 1 83 ? 2.039 2.808 -8.592 1.00 94.62 83 ARG A N 1
ATOM 645 C CA . ARG A 1 83 ? 1.522 4.184 -8.543 1.00 94.62 83 ARG A CA 1
ATOM 646 C C . ARG A 1 83 ? 0.212 4.317 -9.315 1.00 94.62 83 ARG A C 1
ATOM 648 O O . ARG A 1 83 ? -0.735 4.886 -8.782 1.00 94.62 83 ARG A O 1
ATOM 655 N N . GLU A 1 84 ? 0.161 3.778 -10.529 1.00 93.50 84 GLU A N 1
ATOM 656 C CA . GLU A 1 84 ? -1.044 3.810 -11.357 1.00 93.50 84 GLU A CA 1
ATOM 657 C C . GLU A 1 84 ? -2.197 3.039 -10.704 1.00 93.50 84 GLU A C 1
ATOM 659 O O . GLU A 1 84 ? -3.318 3.532 -10.656 1.00 93.50 84 GLU A O 1
ATOM 664 N N . SER A 1 85 ? -1.918 1.872 -10.110 1.00 94.88 85 SER A N 1
ATOM 665 C CA . SER A 1 85 ? -2.945 1.053 -9.448 1.00 94.88 85 SER A CA 1
ATOM 666 C C . SER A 1 85 ? -3.645 1.745 -8.274 1.00 94.88 85 SER A C 1
ATOM 668 O O . SER A 1 85 ? -4.790 1.417 -7.969 1.00 94.88 85 SER A O 1
ATOM 670 N N . ILE A 1 86 ? -2.975 2.704 -7.623 1.00 94.62 86 ILE A N 1
ATOM 671 C CA . ILE A 1 86 ? -3.499 3.412 -6.447 1.00 94.62 86 ILE A CA 1
ATOM 672 C C . ILE A 1 86 ? -3.873 4.873 -6.729 1.00 94.62 86 ILE A C 1
ATOM 674 O O . ILE A 1 86 ? -4.304 5.573 -5.814 1.00 94.62 86 ILE A O 1
ATOM 678 N N . SER A 1 87 ? -3.719 5.359 -7.964 1.00 92.19 87 SER A N 1
ATOM 679 C CA . SER A 1 87 ? -3.931 6.773 -8.314 1.00 92.19 87 SER A CA 1
ATOM 680 C C . SER A 1 87 ? -5.378 7.235 -8.095 1.00 92.19 87 SER A C 1
ATOM 682 O O . SER A 1 87 ? -5.611 8.387 -7.732 1.00 92.19 87 SER A O 1
ATOM 684 N N . GLY A 1 88 ? -6.344 6.325 -8.258 1.00 89.44 88 GLY A N 1
ATOM 685 C CA . GLY A 1 88 ? -7.769 6.576 -8.029 1.00 89.44 88 GLY A CA 1
ATOM 686 C C . GLY A 1 88 ? -8.247 6.340 -6.592 1.00 89.44 88 GLY A C 1
ATOM 687 O O . GLY A 1 88 ? -9.369 6.716 -6.262 1.00 89.44 88 GLY A O 1
ATOM 688 N N . THR A 1 89 ? -7.432 5.718 -5.734 1.00 91.25 89 THR A N 1
ATOM 689 C CA . THR A 1 89 ? -7.834 5.321 -4.370 1.00 91.25 89 THR A CA 1
ATOM 690 C C . THR A 1 89 ? -7.060 6.050 -3.279 1.00 91.25 89 THR A C 1
ATOM 692 O O . THR A 1 89 ? -7.604 6.294 -2.201 1.00 91.25 89 THR A O 1
ATOM 695 N N . LYS A 1 90 ? -5.808 6.439 -3.539 1.00 94.25 90 LYS A N 1
ATOM 696 C CA . LYS A 1 90 ? -4.935 7.121 -2.579 1.00 94.25 90 LYS A CA 1
ATOM 697 C C . LYS A 1 90 ? -4.535 8.495 -3.082 1.00 94.25 90 LYS A C 1
ATOM 699 O O . LYS A 1 90 ? -4.302 8.716 -4.267 1.00 94.25 90 LYS A O 1
ATOM 704 N N . ARG A 1 91 ? -4.386 9.432 -2.147 1.00 94.00 91 ARG A N 1
ATOM 705 C CA . ARG A 1 91 ? -3.892 10.771 -2.459 1.00 94.00 91 ARG A CA 1
ATOM 706 C C . ARG A 1 91 ? -2.377 10.731 -2.635 1.00 94.00 91 ARG A C 1
ATOM 708 O O . ARG A 1 91 ? -1.628 10.766 -1.662 1.00 94.00 91 ARG A O 1
ATOM 715 N N . LEU A 1 92 ? -1.948 10.610 -3.887 1.00 93.38 92 LEU A N 1
ATOM 716 C CA . LEU A 1 92 ? -0.542 10.574 -4.268 1.00 93.38 92 LEU A CA 1
ATOM 717 C C . LEU A 1 92 ? 0.124 11.939 -4.075 1.00 93.38 92 LEU A C 1
ATOM 719 O O . LEU A 1 92 ? -0.439 12.975 -4.433 1.00 93.38 92 LEU A O 1
ATOM 723 N N . LEU A 1 93 ? 1.357 11.930 -3.574 1.00 89.06 93 LEU A N 1
ATOM 724 C CA . LEU A 1 93 ? 2.232 13.091 -3.664 1.00 89.06 93 LEU A CA 1
ATOM 725 C C . LEU A 1 93 ? 2.910 13.128 -5.042 1.00 89.06 93 LEU A C 1
ATOM 727 O O . LEU A 1 93 ? 3.112 12.073 -5.668 1.00 89.06 93 LEU A O 1
ATOM 731 N N . PRO A 1 94 ? 3.303 14.328 -5.511 1.00 82.06 94 PRO A N 1
ATOM 732 C CA . PRO A 1 94 ? 4.082 14.469 -6.729 1.00 82.06 94 PRO A CA 1
ATOM 733 C C . PRO A 1 94 ? 5.290 13.540 -6.706 1.00 82.06 94 PRO A C 1
ATOM 735 O O . PRO A 1 94 ? 5.915 13.326 -5.663 1.00 82.06 94 PRO A O 1
ATOM 738 N N . ALA A 1 95 ? 5.630 12.993 -7.870 1.00 69.50 95 ALA A N 1
ATOM 739 C CA . ALA A 1 95 ? 6.893 12.305 -8.047 1.00 69.50 95 ALA A CA 1
ATOM 740 C C . ALA A 1 95 ? 8.022 13.320 -7.848 1.00 69.50 95 ALA A C 1
ATOM 742 O O . ALA A 1 95 ? 8.471 13.972 -8.786 1.00 69.50 95 ALA A O 1
ATOM 743 N N . ASN A 1 96 ? 8.500 13.449 -6.613 1.00 65.12 96 ASN A N 1
ATOM 744 C CA . ASN A 1 96 ? 9.842 13.961 -6.374 1.00 65.12 96 ASN A CA 1
ATOM 745 C C . ASN A 1 96 ? 10.799 13.105 -7.223 1.00 65.12 96 ASN A C 1
ATOM 747 O O . ASN A 1 96 ? 10.467 11.954 -7.491 1.00 65.12 96 ASN A O 1
ATOM 751 N N . HIS A 1 97 ? 11.957 13.629 -7.641 1.00 66.06 97 HIS A N 1
ATOM 752 C CA . HIS A 1 97 ? 12.888 13.070 -8.651 1.00 66.06 97 HIS A CA 1
ATOM 753 C C . HIS A 1 97 ? 13.269 11.560 -8.572 1.00 66.06 97 HIS A C 1
ATOM 755 O O . HIS A 1 97 ? 14.047 11.070 -9.387 1.00 66.06 97 HIS A O 1
ATOM 761 N N . LYS A 1 98 ? 12.757 10.797 -7.603 1.00 88.12 98 LYS A N 1
ATOM 762 C CA . LYS A 1 98 ? 12.896 9.354 -7.419 1.00 88.12 98 LYS A CA 1
ATOM 763 C C . LYS A 1 98 ? 11.717 8.587 -8.046 1.00 88.12 98 LYS A C 1
ATOM 765 O O . LYS A 1 98 ? 10.699 8.362 -7.400 1.00 88.12 98 LYS A O 1
ATOM 770 N N . LEU A 1 99 ? 11.891 8.107 -9.278 1.00 88.94 99 LEU A N 1
ATOM 771 C CA . LEU A 1 99 ? 10.879 7.311 -10.004 1.00 88.94 99 LEU A CA 1
ATOM 772 C C . LEU A 1 99 ? 10.538 5.959 -9.342 1.00 88.94 99 LEU A C 1
ATOM 774 O O . LEU A 1 99 ? 9.445 5.442 -9.519 1.00 88.94 99 LEU A O 1
ATOM 778 N N . HIS A 1 100 ? 11.450 5.413 -8.535 1.00 92.88 100 HIS A N 1
ATOM 779 C CA . HIS A 1 100 ? 11.276 4.160 -7.785 1.00 92.88 100 HIS A CA 1
ATOM 780 C C . HIS A 1 100 ? 10.567 4.355 -6.431 1.00 92.88 100 HIS A C 1
ATOM 782 O O . HIS A 1 100 ? 10.454 3.407 -5.657 1.00 92.88 100 HIS A O 1
ATOM 788 N N . VAL A 1 101 ? 10.122 5.575 -6.109 1.00 94.44 101 VAL A N 1
ATOM 789 C CA . VAL A 1 101 ? 9.427 5.881 -4.853 1.00 94.44 101 VAL A CA 1
ATOM 790 C C . VAL A 1 101 ? 7.994 6.301 -5.142 1.00 94.44 101 VAL A C 1
ATOM 792 O O . VAL A 1 101 ? 7.738 7.245 -5.895 1.00 94.44 101 VAL A O 1
ATOM 795 N N . VAL A 1 102 ? 7.056 5.628 -4.481 1.00 95.19 102 VAL A N 1
ATOM 796 C CA . VAL A 1 102 ? 5.633 5.962 -4.513 1.00 95.19 102 VAL A CA 1
ATOM 797 C C . VAL A 1 102 ? 5.248 6.541 -3.163 1.00 95.19 102 VAL A C 1
ATOM 799 O O . VAL A 1 102 ? 5.349 5.869 -2.140 1.00 95.19 102 VAL A O 1
ATOM 802 N N . ALA A 1 103 ? 4.831 7.805 -3.164 1.00 94.56 103 ALA A N 1
ATOM 803 C CA . ALA A 1 103 ? 4.461 8.530 -1.958 1.00 94.56 103 ALA A CA 1
ATOM 804 C C . ALA A 1 103 ? 2.963 8.849 -1.956 1.00 94.56 103 ALA A C 1
ATOM 806 O O . ALA A 1 103 ? 2.437 9.335 -2.960 1.00 94.56 103 ALA A O 1
ATOM 807 N N . PHE A 1 104 ? 2.285 8.596 -0.838 1.00 94.62 104 PHE A N 1
ATOM 808 C CA . PHE A 1 104 ? 0.866 8.903 -0.655 1.00 94.62 104 PHE A CA 1
ATOM 809 C C . PHE A 1 104 ? 0.554 9.331 0.780 1.00 94.62 104 PHE A C 1
ATOM 811 O O . PHE A 1 104 ? 1.236 8.954 1.732 1.00 94.62 104 PHE A O 1
ATOM 818 N N . GLU A 1 105 ? -0.493 10.133 0.932 1.00 94.81 105 GLU A N 1
ATOM 819 C CA . GLU A 1 105 ? -0.977 10.584 2.234 1.00 94.81 105 GLU A CA 1
ATOM 820 C C . GLU A 1 105 ? -1.763 9.469 2.943 1.00 94.81 105 GLU A C 1
ATOM 822 O O . GLU A 1 105 ? -2.575 8.769 2.330 1.00 94.81 105 GLU A O 1
ATOM 827 N N . LEU A 1 106 ? -1.558 9.324 4.254 1.00 93.81 106 LEU A N 1
ATOM 828 C CA . LEU A 1 106 ? -2.429 8.521 5.104 1.00 93.81 106 LEU A CA 1
ATOM 829 C C . LEU A 1 106 ? -3.767 9.245 5.307 1.00 93.81 106 LEU A C 1
ATOM 831 O O . LEU A 1 106 ? -3.780 10.448 5.600 1.00 93.81 106 LEU A O 1
ATOM 835 N N . PRO A 1 107 ? -4.902 8.534 5.195 1.00 93.69 107 PRO A N 1
ATOM 836 C CA . PRO A 1 107 ? -6.200 9.129 5.455 1.00 93.69 107 PRO A CA 1
ATOM 837 C C . PRO A 1 107 ? -6.351 9.444 6.946 1.00 93.69 107 PRO A C 1
ATOM 839 O O . PRO A 1 107 ? -5.765 8.792 7.809 1.00 93.69 107 PRO A O 1
ATOM 842 N N . ARG A 1 108 ? -7.200 10.429 7.262 1.00 92.19 108 ARG A N 1
ATOM 843 C CA . ARG A 1 108 ? -7.496 10.826 8.652 1.00 92.19 108 ARG A CA 1
ATOM 844 C C . ARG A 1 108 ? -8.139 9.715 9.486 1.00 92.19 108 ARG A C 1
ATOM 846 O O . ARG A 1 108 ? -8.150 9.823 10.703 1.00 92.19 108 ARG A O 1
ATOM 853 N N . SER A 1 109 ? -8.679 8.687 8.833 1.00 94.56 109 SER A N 1
ATOM 854 C CA . SER A 1 109 ? -9.225 7.499 9.484 1.00 94.56 109 SER A CA 1
ATOM 855 C C . SER A 1 109 ? -8.147 6.605 10.099 1.00 94.56 109 SER A C 1
ATOM 857 O O . SER A 1 109 ? -8.501 5.738 10.889 1.00 94.56 109 SER A O 1
ATOM 859 N N . VAL A 1 110 ? -6.855 6.800 9.794 1.00 94.56 110 VAL A N 1
ATOM 860 C CA . VAL A 1 110 ? -5.766 6.142 10.533 1.00 94.56 110 VAL A CA 1
ATOM 861 C C . VAL A 1 110 ? -5.604 6.829 11.886 1.00 94.56 110 VAL A C 1
ATOM 863 O O . VAL A 1 110 ? -5.199 7.989 11.956 1.00 94.56 110 VAL A O 1
ATOM 866 N N . ILE A 1 111 ? -5.913 6.100 12.956 1.00 94.00 111 ILE A N 1
ATOM 867 C CA . ILE A 1 111 ? -5.903 6.607 14.334 1.00 94.00 111 ILE A CA 1
ATOM 868 C C . ILE A 1 111 ? -4.636 6.216 15.097 1.00 94.00 111 ILE A C 1
ATOM 870 O O . ILE A 1 111 ? -4.235 6.924 16.018 1.00 94.00 111 ILE A O 1
ATOM 874 N N . GLU A 1 112 ? -3.985 5.122 14.702 1.00 93.12 112 GLU A N 1
ATOM 875 C CA . GLU A 1 112 ? -2.789 4.610 15.367 1.00 93.12 112 GLU A CA 1
ATOM 876 C C . GLU A 1 112 ? -1.862 3.899 14.370 1.00 93.12 112 GLU A C 1
ATOM 878 O O . GLU A 1 112 ? -2.300 3.315 13.374 1.00 93.12 112 GLU A O 1
ATOM 883 N N . LEU A 1 113 ? -0.558 3.983 14.644 1.00 92.06 113 LEU A N 1
ATOM 884 C CA . LEU A 1 113 ? 0.504 3.323 13.896 1.00 92.06 113 LEU A CA 1
ATOM 885 C C . LEU A 1 113 ? 1.312 2.448 14.853 1.00 92.06 113 LEU A C 1
ATOM 887 O O . LEU A 1 113 ? 1.864 2.943 15.833 1.00 92.06 113 LEU A O 1
ATOM 891 N N . GLU A 1 114 ? 1.454 1.174 14.515 1.00 91.56 114 GLU A N 1
ATOM 892 C CA . GLU A 1 114 ? 2.208 0.201 15.299 1.00 91.56 114 GLU A CA 1
ATOM 893 C C . GLU A 1 114 ? 3.271 -0.483 14.427 1.00 91.56 114 GLU A C 1
ATOM 895 O O . GLU A 1 114 ? 3.119 -0.633 13.215 1.00 91.56 114 GLU A O 1
ATOM 900 N N . THR A 1 115 ? 4.373 -0.918 15.038 1.00 87.56 115 THR A N 1
ATOM 901 C CA . THR A 1 115 ? 5.344 -1.802 14.378 1.00 87.56 115 THR A CA 1
ATOM 902 C C . THR A 1 115 ? 5.173 -3.223 14.892 1.00 87.56 115 THR A C 1
ATOM 904 O O . THR A 1 115 ? 5.291 -3.475 16.088 1.00 87.56 115 THR A O 1
ATOM 907 N N . ASN A 1 116 ? 4.934 -4.174 13.990 1.00 86.69 116 ASN A N 1
ATOM 908 C CA . ASN A 1 116 ? 4.769 -5.576 14.351 1.00 86.69 116 ASN A CA 1
ATOM 909 C C . ASN A 1 116 ? 6.005 -6.384 13.946 1.00 86.69 116 ASN A C 1
ATOM 911 O O . ASN A 1 116 ? 6.326 -6.516 12.762 1.00 86.69 116 ASN A O 1
ATOM 915 N N . LYS A 1 117 ? 6.699 -6.951 14.939 1.00 84.81 117 LYS A N 1
ATOM 916 C CA . LYS A 1 117 ? 7.928 -7.728 14.715 1.00 84.81 117 LYS A CA 1
ATOM 917 C C . LYS A 1 117 ? 7.673 -9.045 13.983 1.00 84.81 117 LYS A C 1
ATOM 919 O O . LYS A 1 117 ? 8.484 -9.419 13.140 1.00 84.81 117 LYS A O 1
ATOM 924 N N . SER A 1 118 ? 6.567 -9.723 14.281 1.00 84.00 118 SER A N 1
ATOM 925 C CA . SER A 1 118 ? 6.224 -11.018 13.683 1.00 84.00 118 SER A CA 1
ATOM 926 C C . SER A 1 118 ? 5.906 -10.878 12.197 1.00 84.00 118 SER A C 1
ATOM 928 O O . SER A 1 118 ? 6.390 -11.662 11.389 1.00 84.00 118 SER A O 1
ATOM 930 N N . LEU A 1 119 ? 5.166 -9.828 11.832 1.00 80.38 119 LEU A N 1
ATOM 931 C CA . LEU A 1 119 ? 4.849 -9.504 10.437 1.00 80.38 119 LEU A CA 1
ATOM 932 C C . LEU A 1 119 ? 5.981 -8.752 9.723 1.00 80.38 119 LEU A C 1
ATOM 934 O O . LEU A 1 119 ? 5.935 -8.589 8.506 1.00 80.38 119 LEU A O 1
ATOM 938 N N . ARG A 1 120 ? 6.984 -8.266 10.473 1.00 83.31 120 ARG A N 1
ATOM 939 C CA . ARG A 1 120 ? 8.037 -7.355 9.989 1.00 83.31 120 ARG A CA 1
ATOM 940 C C . ARG A 1 120 ? 7.447 -6.182 9.196 1.00 83.31 120 ARG A C 1
ATOM 942 O O . ARG A 1 120 ? 7.962 -5.816 8.140 1.00 83.31 120 ARG A O 1
ATOM 949 N N . ALA A 1 121 ? 6.350 -5.625 9.704 1.00 86.50 121 ALA A N 1
ATOM 950 C CA . ALA A 1 121 ? 5.522 -4.657 8.999 1.00 86.50 121 ALA A CA 1
ATOM 951 C C . ALA A 1 121 ? 5.067 -3.511 9.910 1.00 86.50 121 ALA A C 1
ATOM 953 O O . ALA A 1 121 ? 5.074 -3.623 11.138 1.00 86.50 121 ALA A O 1
ATOM 954 N N . PHE A 1 122 ? 4.652 -2.415 9.279 1.00 89.44 122 PHE A N 1
ATOM 955 C CA . PHE A 1 122 ? 3.886 -1.362 9.936 1.00 89.44 122 PHE A CA 1
ATOM 956 C C . PHE A 1 122 ? 2.407 -1.737 9.893 1.00 89.44 122 PHE A C 1
ATOM 958 O O . PHE A 1 122 ? 1.909 -2.084 8.822 1.00 89.44 122 PHE A O 1
ATOM 965 N N . LEU A 1 123 ? 1.735 -1.661 11.037 1.00 94.06 123 LEU A N 1
ATOM 966 C CA . LEU A 1 123 ? 0.295 -1.813 11.190 1.00 94.06 123 LEU A CA 1
ATOM 967 C C . LEU A 1 123 ? -0.348 -0.431 11.284 1.00 94.06 123 LEU A C 1
ATOM 969 O O . LEU A 1 123 ? 0.024 0.391 12.119 1.00 94.06 123 LEU A O 1
ATOM 973 N N . LEU A 1 124 ? -1.321 -0.198 10.417 1.00 95.69 124 LEU A N 1
ATOM 974 C CA . LEU A 1 124 ? -2.184 0.969 10.395 1.00 95.69 124 LEU A CA 1
ATOM 975 C C . LEU A 1 124 ? -3.514 0.575 11.025 1.00 95.69 124 LEU A C 1
ATOM 977 O O . LEU A 1 124 ? -4.194 -0.321 10.523 1.00 95.69 124 LEU A O 1
ATOM 981 N N . HIS A 1 125 ? -3.885 1.246 12.108 1.00 96.56 125 HIS A N 1
ATOM 982 C CA . HIS A 1 125 ? -5.169 1.049 12.770 1.00 96.56 125 HIS A CA 1
ATOM 983 C C . HIS A 1 125 ? -6.153 2.101 12.273 1.00 96.56 125 HIS A C 1
ATOM 985 O O . HIS A 1 125 ? -5.903 3.302 12.390 1.00 96.56 125 HIS A O 1
ATOM 991 N N . PHE A 1 126 ? -7.272 1.644 11.722 1.00 97.06 126 PHE A N 1
ATOM 992 C CA . PHE A 1 126 ? -8.330 2.495 11.197 1.00 97.06 126 PHE A CA 1
ATOM 993 C C . PHE A 1 126 ? -9.471 2.668 12.199 1.00 97.06 126 PHE A C 1
ATOM 995 O O . PHE A 1 126 ? -9.785 1.784 13.006 1.00 97.06 126 PHE A O 1
ATOM 1002 N N . ASP A 1 127 ? -10.145 3.808 12.106 1.00 96.38 127 ASP A N 1
ATOM 1003 C CA . ASP A 1 127 ? -11.343 4.108 12.882 1.00 96.38 127 ASP A CA 1
ATOM 1004 C C . ASP A 1 127 ? -12.469 3.101 12.585 1.00 96.38 127 ASP A C 1
ATOM 1006 O O . ASP A 1 127 ? -13.067 2.530 13.496 1.00 96.38 127 ASP A O 1
ATOM 1010 N N . THR A 1 128 ? -12.671 2.764 11.306 1.00 96.25 128 THR A N 1
ATOM 1011 C CA . THR A 1 128 ? -13.696 1.806 10.871 1.00 96.25 128 THR A CA 1
ATOM 1012 C C . THR A 1 128 ? -13.124 0.670 10.022 1.00 96.25 128 THR A C 1
ATOM 1014 O O . THR A 1 128 ? -12.107 0.814 9.343 1.00 96.25 128 THR A O 1
ATOM 1017 N N . THR A 1 129 ? -13.810 -0.477 10.020 1.00 96.38 129 THR A N 1
ATOM 1018 C CA . THR A 1 129 ? -13.490 -1.617 9.139 1.00 96.38 129 THR A CA 1
ATOM 1019 C C . THR A 1 129 ? -13.696 -1.282 7.663 1.00 96.38 129 THR A C 1
ATOM 1021 O O . THR A 1 129 ? -12.940 -1.740 6.814 1.00 96.38 129 THR A O 1
ATOM 1024 N N . SER A 1 130 ? -14.694 -0.450 7.351 1.00 95.81 130 SER A N 1
ATOM 1025 C CA . SER A 1 130 ? -14.944 0.038 5.992 1.00 95.81 130 SER A CA 1
ATOM 1026 C C . SER A 1 130 ? -13.751 0.834 5.459 1.00 95.81 130 SER A C 1
ATOM 1028 O O . SER A 1 130 ? -13.378 0.676 4.299 1.00 95.81 130 SER A O 1
ATOM 1030 N N . ASP A 1 131 ? -13.143 1.691 6.281 1.00 94.81 131 ASP A N 1
ATOM 1031 C CA . ASP A 1 131 ? -11.998 2.495 5.842 1.00 94.81 131 ASP A CA 1
ATOM 1032 C C . ASP A 1 131 ? -10.737 1.650 5.663 1.00 94.81 131 ASP A C 1
ATOM 1034 O O . ASP A 1 131 ? -10.016 1.850 4.688 1.00 94.81 131 ASP A O 1
ATOM 1038 N N . ALA A 1 132 ? -10.515 0.666 6.541 1.00 96.06 132 ALA A N 1
ATOM 1039 C CA . ALA A 1 132 ? -9.452 -0.322 6.367 1.00 96.06 132 ALA A CA 1
ATOM 1040 C C . ALA A 1 132 ? -9.616 -1.102 5.051 1.00 96.06 132 ALA A C 1
ATOM 1042 O O . ALA A 1 132 ? -8.666 -1.207 4.279 1.00 96.06 132 ALA A O 1
ATOM 1043 N N . ALA A 1 133 ? -10.830 -1.579 4.751 1.00 94.50 133 ALA A N 1
ATOM 1044 C CA . ALA A 1 133 ? -11.118 -2.316 3.521 1.00 94.50 133 ALA A CA 1
ATOM 1045 C C . ALA A 1 133 ? -10.904 -1.467 2.255 1.00 94.50 133 ALA A C 1
ATOM 1047 O O . ALA A 1 133 ? -10.376 -1.958 1.264 1.00 94.50 133 ALA A O 1
ATOM 1048 N N . LYS A 1 134 ? -11.256 -0.174 2.286 1.00 94.19 134 LYS A N 1
ATOM 1049 C CA . LYS A 1 134 ? -10.987 0.759 1.173 1.00 94.19 134 LYS A CA 1
ATOM 1050 C C . LYS A 1 134 ? -9.498 1.045 0.973 1.00 94.19 134 LYS A C 1
ATOM 1052 O O . LYS A 1 134 ? -9.110 1.506 -0.097 1.00 94.19 134 LYS A O 1
ATOM 1057 N N . PHE A 1 135 ? -8.687 0.842 2.008 1.00 94.88 135 PHE A N 1
ATOM 1058 C CA . PHE A 1 135 ? -7.247 1.071 1.962 1.00 94.88 135 PHE A CA 1
ATOM 1059 C C . PHE A 1 135 ? -6.454 -0.162 1.504 1.00 94.88 135 PHE A C 1
ATOM 1061 O O . PHE A 1 135 ? -5.256 -0.042 1.231 1.00 94.88 135 PHE A O 1
ATOM 1068 N N . GLU A 1 136 ? -7.102 -1.326 1.423 1.00 94.75 136 GLU A N 1
ATOM 1069 C CA . GLU A 1 136 ? -6.511 -2.550 0.892 1.00 94.75 136 GLU A CA 1
ATOM 1070 C C . GLU A 1 136 ? -6.145 -2.377 -0.589 1.00 94.75 136 GLU A C 1
ATOM 1072 O O . GLU A 1 136 ? -6.902 -1.809 -1.378 1.00 94.75 136 GLU A O 1
ATOM 1077 N N . ASP A 1 137 ? -4.962 -2.852 -0.969 1.00 95.00 137 ASP A N 1
ATOM 1078 C CA . ASP A 1 137 ? -4.472 -2.775 -2.343 1.00 95.00 137 ASP A CA 1
ATOM 1079 C C . ASP A 1 137 ? -3.504 -3.932 -2.653 1.00 95.00 137 ASP A C 1
ATOM 1081 O O . ASP A 1 137 ? -3.563 -5.011 -2.059 1.00 95.00 137 ASP A O 1
ATOM 1085 N N . ALA A 1 138 ? -2.637 -3.750 -3.649 1.00 94.38 138 ALA A N 1
ATOM 1086 C CA . ALA A 1 138 ? -1.670 -4.758 -4.048 1.00 94.38 138 ALA A CA 1
ATOM 1087 C C . ALA A 1 138 ? -0.606 -5.056 -2.973 1.00 94.38 138 ALA A C 1
ATOM 1089 O O . ALA A 1 138 ? -0.120 -6.183 -2.936 1.00 94.38 138 ALA A O 1
ATOM 1090 N N . ILE A 1 139 ? -0.250 -4.093 -2.111 1.00 94.19 139 ILE A N 1
ATOM 1091 C CA . ILE A 1 139 ? 0.768 -4.244 -1.055 1.00 94.19 139 ILE A CA 1
ATOM 1092 C C . ILE A 1 139 ? 0.252 -3.991 0.368 1.00 94.19 139 ILE A C 1
ATOM 1094 O O . ILE A 1 139 ? 0.947 -4.319 1.334 1.00 94.19 139 ILE A O 1
ATOM 1098 N N . CYS A 1 140 ? -0.928 -3.390 0.510 1.00 95.06 140 CYS A N 1
ATOM 1099 C CA . CYS A 1 140 ? -1.597 -3.142 1.780 1.00 95.06 140 CYS A CA 1
ATOM 1100 C C . CYS A 1 140 ? -2.656 -4.221 2.007 1.00 95.06 140 CYS A C 1
ATOM 1102 O O . CYS A 1 140 ? -3.566 -4.348 1.194 1.00 95.06 140 CYS A O 1
ATOM 1104 N N . PHE A 1 141 ? -2.560 -4.967 3.109 1.00 94.50 141 PHE A N 1
ATOM 1105 C CA . PHE A 1 141 ? -3.424 -6.118 3.387 1.00 94.50 141 PHE A CA 1
ATOM 1106 C C . PHE A 1 141 ? -4.122 -5.992 4.735 1.00 94.50 141 PHE A C 1
ATOM 1108 O O . PHE A 1 141 ? -3.489 -5.643 5.736 1.00 94.50 141 PHE A O 1
ATOM 1115 N N . THR A 1 142 ? -5.410 -6.321 4.771 1.00 95.12 142 THR A N 1
ATOM 1116 C CA . THR A 1 142 ? -6.170 -6.424 6.017 1.00 95.12 142 THR A CA 1
ATOM 1117 C C . THR A 1 142 ? -5.704 -7.619 6.854 1.00 95.12 142 THR A C 1
ATOM 1119 O O . THR A 1 142 ? -5.302 -8.666 6.339 1.00 95.12 142 THR A O 1
ATOM 1122 N N . VAL A 1 143 ? -5.724 -7.470 8.178 1.00 93.19 143 VAL A N 1
ATOM 1123 C CA . VAL A 1 143 ? -5.376 -8.556 9.104 1.00 93.19 143 VAL A CA 1
ATOM 1124 C C . VAL A 1 143 ? -6.612 -9.431 9.338 1.00 93.19 143 VAL A C 1
ATOM 1126 O O . VAL A 1 143 ? -7.651 -8.932 9.765 1.00 93.19 143 VAL A O 1
ATOM 1129 N N . LYS A 1 144 ? -6.494 -10.744 9.091 1.00 89.19 144 LYS A N 1
ATOM 1130 C CA . LYS A 1 144 ? -7.612 -11.713 9.050 1.00 89.19 144 LYS A CA 1
ATOM 1131 C C . LYS A 1 144 ? -8.554 -11.662 10.262 1.00 89.19 144 LYS A C 1
ATOM 1133 O O . LYS A 1 144 ? -9.765 -11.733 10.085 1.00 89.19 144 LYS A O 1
ATOM 1138 N N . ASP A 1 145 ? -8.005 -11.491 11.461 1.00 92.12 145 ASP A N 1
ATOM 1139 C CA . ASP A 1 145 ? -8.771 -11.457 12.717 1.00 92.12 145 ASP A CA 1
ATOM 1140 C C . ASP A 1 145 ? -8.922 -10.032 13.288 1.00 92.12 145 ASP A C 1
ATOM 1142 O O . ASP A 1 145 ? -9.572 -9.816 14.311 1.00 92.12 145 ASP A O 1
ATOM 1146 N N . HIS A 1 146 ? -8.350 -9.037 12.605 1.00 93.00 146 HIS A N 1
ATOM 1147 C CA . HIS A 1 146 ? -8.374 -7.631 12.999 1.00 93.00 146 HIS A CA 1
ATOM 1148 C C . HIS A 1 146 ? -8.727 -6.756 11.785 1.00 93.00 146 HIS A C 1
ATOM 1150 O O . HIS A 1 146 ? -7.867 -6.065 11.244 1.00 93.00 146 HIS A O 1
ATOM 1156 N N . PRO A 1 147 ? -10.003 -6.721 11.356 1.00 93.38 147 PRO A N 1
ATOM 1157 C CA . PRO A 1 147 ? -10.419 -6.079 10.101 1.00 93.38 147 PRO A CA 1
ATOM 1158 C C . PRO A 1 147 ? -10.294 -4.548 10.097 1.00 93.38 147 PRO A C 1
ATOM 1160 O O . PRO A 1 147 ? -10.513 -3.910 9.074 1.00 93.38 147 PRO A O 1
ATOM 1163 N N . ARG A 1 148 ? -9.972 -3.936 11.243 1.00 96.69 148 ARG A N 1
ATOM 1164 C CA . ARG A 1 148 ? -9.623 -2.510 11.356 1.00 96.69 148 ARG A CA 1
ATOM 1165 C C . ARG A 1 148 ? -8.135 -2.246 11.125 1.00 96.69 148 ARG A C 1
ATOM 1167 O O . ARG A 1 148 ? -7.724 -1.091 11.132 1.00 96.69 148 ARG A O 1
ATOM 1174 N N . GLN A 1 149 ? -7.328 -3.291 10.980 1.00 96.50 149 GLN A N 1
ATOM 1175 C CA . GLN A 1 149 ? -5.886 -3.197 10.835 1.00 96.50 149 GLN A CA 1
ATOM 1176 C C . GLN A 1 149 ? -5.480 -3.548 9.414 1.00 96.50 149 GLN A C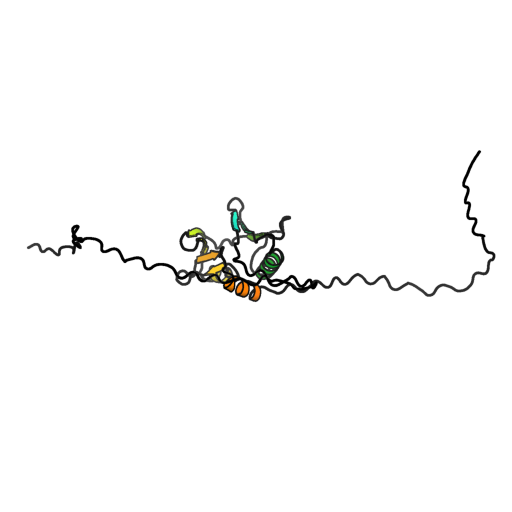 1
ATOM 1178 O O . GLN A 1 149 ? -5.909 -4.562 8.860 1.00 96.50 149 GLN A O 1
ATOM 1183 N N . VAL A 1 150 ? -4.604 -2.722 8.854 1.00 96.62 150 VAL A N 1
ATOM 1184 C CA . VAL A 1 150 ? -3.954 -2.975 7.571 1.00 96.62 150 VAL A CA 1
ATOM 1185 C C . VAL A 1 150 ? -2.454 -2.939 7.781 1.00 96.62 150 VAL A C 1
ATOM 1187 O O . VAL A 1 150 ? -1.946 -2.015 8.412 1.00 96.62 150 VAL A O 1
ATOM 1190 N N . PHE A 1 151 ? -1.726 -3.908 7.239 1.00 95.25 151 PHE A N 1
ATOM 1191 C CA . PHE A 1 151 ? -0.270 -3.849 7.199 1.00 95.25 151 PHE A CA 1
ATOM 1192 C C . PHE A 1 151 ? 0.238 -3.604 5.784 1.00 95.25 151 PHE A C 1
ATOM 1194 O O . PHE A 1 151 ? -0.350 -4.063 4.806 1.00 95.25 151 PHE A O 1
ATOM 1201 N N . ILE A 1 152 ? 1.363 -2.898 5.682 1.00 94.12 152 ILE A N 1
ATOM 1202 C CA . ILE A 1 152 ? 2.075 -2.712 4.414 1.00 94.12 152 ILE A CA 1
ATOM 1203 C C . ILE A 1 152 ? 3.143 -3.799 4.309 1.00 94.12 152 ILE A C 1
ATOM 1205 O O . ILE A 1 152 ? 4.080 -3.843 5.116 1.00 94.12 152 ILE A O 1
ATOM 1209 N N . LYS A 1 153 ? 3.005 -4.690 3.327 1.00 92.38 153 LYS A N 1
ATOM 1210 C CA . LYS A 1 153 ? 3.904 -5.831 3.143 1.00 92.38 153 LYS A CA 1
ATOM 1211 C C . LYS A 1 153 ? 5.247 -5.394 2.554 1.00 92.38 153 LYS A C 1
ATOM 1213 O O . LYS A 1 153 ? 5.313 -4.861 1.449 1.00 92.38 153 LYS A O 1
ATOM 1218 N N . GLN A 1 154 ? 6.326 -5.663 3.289 1.00 92.62 154 GLN A N 1
ATOM 1219 C CA . GLN A 1 154 ? 7.686 -5.241 2.924 1.00 92.62 154 GLN A CA 1
ATOM 1220 C C . GLN A 1 154 ? 8.513 -6.326 2.229 1.00 92.62 154 GLN A C 1
ATOM 1222 O O . GLN A 1 154 ? 9.388 -6.000 1.432 1.00 92.62 154 GLN A O 1
ATOM 1227 N N . TYR A 1 155 ? 8.266 -7.600 2.531 1.00 91.88 155 TYR A N 1
ATOM 1228 C CA . TYR A 1 155 ? 9.049 -8.727 2.023 1.00 91.88 155 TYR A CA 1
ATOM 1229 C C . TYR A 1 155 ? 8.170 -9.611 1.157 1.00 91.88 155 TYR A C 1
ATOM 1231 O O . TYR A 1 155 ? 7.055 -9.941 1.560 1.00 91.88 155 TYR A O 1
ATOM 1239 N N . TRP A 1 156 ? 8.688 -9.967 -0.010 1.00 92.44 156 TRP A N 1
ATOM 1240 C CA . TRP A 1 156 ? 7.976 -10.710 -1.035 1.00 92.44 156 TRP A CA 1
ATOM 1241 C C . TRP A 1 156 ? 8.875 -11.811 -1.572 1.00 92.44 156 TRP A C 1
ATOM 1243 O O . TRP A 1 156 ? 9.969 -11.542 -2.079 1.00 92.44 156 TRP A O 1
ATOM 1253 N N . ASP A 1 157 ? 8.405 -13.047 -1.468 1.00 91.81 157 ASP A N 1
ATOM 1254 C CA . ASP A 1 157 ? 9.104 -14.187 -2.047 1.00 91.81 157 ASP A CA 1
ATOM 1255 C C . ASP A 1 157 ? 8.924 -14.225 -3.571 1.00 91.81 157 ASP A C 1
ATOM 1257 O O . ASP A 1 157 ? 7.939 -13.689 -4.084 1.00 91.81 157 ASP A O 1
ATOM 1261 N N . PRO A 1 158 ? 9.823 -14.895 -4.318 1.00 91.69 158 PRO A N 1
ATOM 1262 C CA . PRO A 1 158 ? 9.751 -14.986 -5.778 1.00 91.69 158 PRO A CA 1
ATOM 1263 C C . PRO A 1 158 ? 8.356 -15.322 -6.332 1.00 91.69 158 PRO A C 1
ATOM 1265 O O . PRO A 1 158 ? 7.891 -14.683 -7.270 1.00 91.69 158 PRO A O 1
ATOM 1268 N N . ALA A 1 159 ? 7.651 -16.281 -5.723 1.00 91.88 159 ALA A N 1
ATOM 1269 C CA . ALA A 1 159 ? 6.302 -16.662 -6.148 1.00 91.88 159 ALA A CA 1
ATOM 1270 C C . ALA A 1 159 ? 5.264 -15.548 -5.920 1.00 91.88 159 ALA A C 1
ATOM 1272 O O . ALA A 1 159 ? 4.347 -15.375 -6.717 1.00 91.88 159 ALA A O 1
ATOM 1273 N N . GLU A 1 160 ? 5.410 -14.772 -4.849 1.00 92.38 160 GLU A N 1
ATOM 1274 C CA . GLU A 1 160 ? 4.496 -13.679 -4.520 1.00 92.38 160 GLU A CA 1
ATOM 1275 C C . GLU A 1 160 ? 4.748 -12.444 -5.384 1.00 92.38 160 GLU A C 1
ATOM 1277 O O . GLU A 1 160 ? 3.814 -11.696 -5.663 1.00 92.38 160 GLU A O 1
ATOM 1282 N N . VAL A 1 161 ? 5.992 -12.239 -5.830 1.00 91.69 161 VAL A N 1
ATOM 1283 C CA . VAL A 1 161 ? 6.337 -11.181 -6.789 1.00 91.69 161 VAL A CA 1
ATOM 1284 C C . VAL A 1 161 ? 5.594 -11.389 -8.103 1.00 91.69 161 VAL A C 1
ATOM 1286 O O . VAL A 1 161 ? 5.029 -10.435 -8.625 1.00 91.69 161 VAL A O 1
ATOM 1289 N N . VAL A 1 162 ? 5.506 -12.629 -8.591 1.00 90.62 162 VAL A N 1
ATOM 1290 C CA . VAL A 1 162 ? 4.726 -12.946 -9.800 1.00 90.62 162 VAL A CA 1
ATOM 1291 C C . VAL A 1 162 ? 3.258 -12.552 -9.614 1.00 90.62 162 VAL A C 1
ATOM 1293 O O . VAL A 1 162 ? 2.689 -11.862 -10.455 1.00 90.62 162 VAL A O 1
ATOM 1296 N N . VAL A 1 163 ? 2.662 -12.899 -8.469 1.00 91.44 163 VAL A N 1
ATOM 1297 C CA . VAL A 1 163 ? 1.274 -12.523 -8.153 1.00 91.44 163 VAL A CA 1
ATOM 1298 C C . VAL A 1 163 ? 1.111 -11.001 -8.064 1.00 91.44 163 VAL A C 1
ATOM 1300 O O . VAL A 1 163 ? 0.123 -10.455 -8.552 1.00 91.44 163 VAL A O 1
ATOM 1303 N N . LEU A 1 164 ? 2.070 -10.292 -7.462 1.00 92.69 164 LEU A N 1
ATOM 1304 C CA . LEU A 1 164 ? 2.069 -8.830 -7.414 1.00 92.69 164 LEU A CA 1
ATOM 1305 C C . LEU A 1 164 ? 2.097 -8.235 -8.827 1.00 92.69 164 LEU A C 1
ATOM 1307 O O . LEU A 1 164 ? 1.280 -7.375 -9.151 1.00 92.69 164 LEU A O 1
ATOM 1311 N N . GLU A 1 165 ? 3.001 -8.712 -9.680 1.00 91.69 165 GLU A N 1
ATOM 1312 C CA . GLU A 1 165 ? 3.107 -8.272 -11.068 1.00 91.69 165 GLU A CA 1
ATOM 1313 C C . GLU A 1 165 ? 1.830 -8.542 -11.864 1.00 91.69 165 GLU A C 1
ATOM 1315 O O . GLU A 1 165 ? 1.479 -7.736 -12.720 1.00 91.69 165 GLU A O 1
ATOM 1320 N N . GLU A 1 166 ? 1.117 -9.633 -11.603 1.00 90.75 166 GLU A N 1
ATOM 1321 C CA . GLU A 1 166 ? -0.151 -9.941 -12.270 1.00 90.75 166 GLU A CA 1
ATOM 1322 C C . GLU A 1 166 ? -1.303 -9.040 -11.805 1.00 90.75 166 GLU A C 1
ATOM 1324 O O . GLU A 1 166 ? -2.141 -8.651 -12.619 1.00 90.75 166 GLU A O 1
ATOM 1329 N N . ARG A 1 167 ? -1.338 -8.670 -10.516 1.00 89.81 167 ARG A N 1
ATOM 1330 C CA . ARG A 1 167 ? -2.388 -7.805 -9.943 1.00 89.81 167 ARG A CA 1
ATOM 1331 C C . ARG A 1 167 ? -2.278 -6.345 -10.380 1.00 89.81 167 ARG A C 1
ATOM 1333 O O . ARG A 1 167 ? -3.270 -5.621 -10.329 1.00 89.81 167 ARG A O 1
ATOM 1340 N N . LEU A 1 168 ? -1.088 -5.895 -10.768 1.00 92.50 168 LEU A N 1
ATOM 1341 C CA . LEU A 1 168 ? -0.854 -4.505 -11.149 1.00 92.50 168 LEU A CA 1
ATOM 1342 C C . LEU A 1 168 ? -1.232 -4.232 -12.615 1.00 92.50 168 LEU A C 1
ATOM 1344 O O . LEU A 1 168 ? -1.011 -5.083 -13.481 1.00 92.50 168 LEU A O 1
ATOM 1348 N N . PRO A 1 169 ? -1.729 -3.027 -12.950 1.00 89.81 169 PR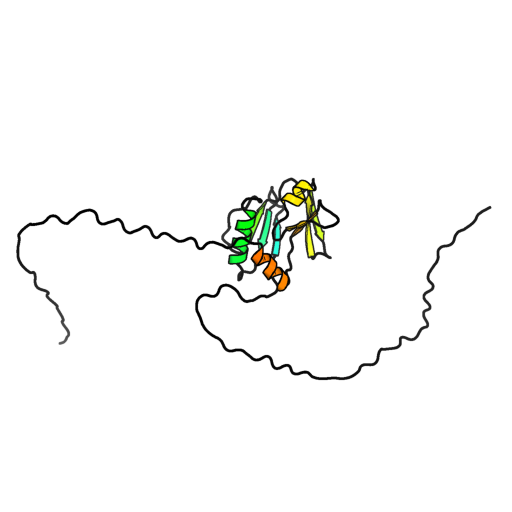O A N 1
ATOM 1349 C CA . PRO A 1 169 ? -2.066 -2.678 -14.325 1.00 89.81 169 PRO A CA 1
ATOM 1350 C C . PRO A 1 169 ? -0.827 -2.784 -15.216 1.00 89.81 169 PRO A C 1
ATOM 1352 O O . PRO A 1 169 ? 0.286 -2.447 -14.806 1.00 89.81 169 PRO A O 1
ATOM 1355 N N . LYS A 1 170 ? -0.994 -3.283 -16.442 1.00 87.19 170 LYS A N 1
ATOM 1356 C CA . LYS A 1 170 ? 0.075 -3.241 -17.446 1.00 87.19 170 LYS A CA 1
ATOM 1357 C C . LYS A 1 170 ? 0.156 -1.815 -17.976 1.00 87.19 170 LYS A C 1
ATOM 1359 O O . LYS A 1 170 ? -0.859 -1.278 -18.411 1.00 87.19 170 LYS A O 1
ATOM 1364 N N . LEU A 1 171 ? 1.344 -1.214 -17.950 1.00 79.12 171 LEU A N 1
ATOM 1365 C CA . LEU A 1 171 ? 1.540 0.081 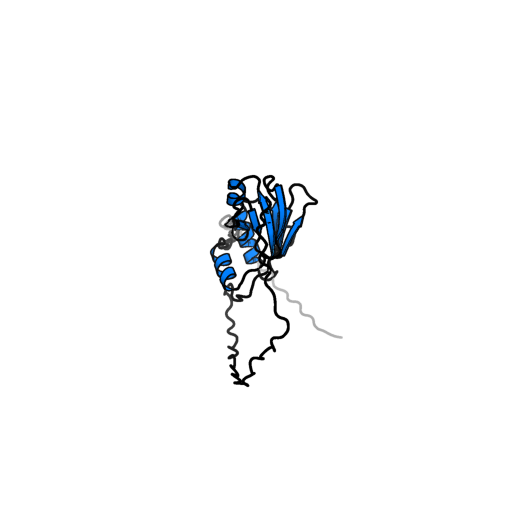-18.594 1.00 79.12 171 LEU A CA 1
ATOM 1366 C C . LEU A 1 171 ? 1.350 -0.115 -20.096 1.00 79.12 171 LEU A C 1
ATOM 1368 O O . LEU A 1 171 ? 2.064 -0.899 -20.724 1.00 79.12 171 LEU A O 1
ATOM 1372 N N . VAL A 1 172 ? 0.361 0.569 -20.663 1.00 70.81 172 VAL A N 1
ATOM 1373 C CA . VAL A 1 172 ? 0.257 0.688 -22.114 1.00 70.81 172 VAL A CA 1
ATOM 1374 C C . VAL A 1 172 ? 1.437 1.558 -22.540 1.00 70.81 172 VAL A C 1
ATOM 1376 O O . VAL A 1 172 ? 1.613 2.633 -21.959 1.00 70.81 172 VAL A O 1
ATOM 1379 N N . PRO A 1 173 ? 2.268 1.135 -23.508 1.00 56.84 173 PRO A N 1
ATOM 1380 C CA . PRO A 1 173 ? 3.253 2.035 -24.078 1.00 56.84 173 PRO A CA 1
ATOM 1381 C C . PRO A 1 173 ? 2.495 3.264 -24.564 1.00 56.84 173 PRO A C 1
ATOM 1383 O O . PRO A 1 173 ? 1.604 3.134 -25.404 1.00 56.84 173 PRO A O 1
ATOM 1386 N N . ALA A 1 174 ? 2.801 4.437 -24.013 1.00 54.00 174 ALA A N 1
ATOM 1387 C CA . ALA A 1 174 ? 2.311 5.674 -24.586 1.00 54.00 174 ALA A CA 1
ATOM 1388 C C . ALA A 1 174 ? 2.820 5.691 -26.029 1.00 54.00 174 ALA A C 1
ATOM 1390 O O . ALA A 1 174 ? 4.018 5.848 -26.272 1.00 54.00 174 ALA A O 1
ATOM 1391 N N . VAL A 1 175 ? 1.929 5.433 -26.987 1.00 46.59 175 VAL A N 1
ATOM 1392 C CA . VAL A 1 175 ? 2.224 5.667 -28.392 1.00 46.59 175 VAL A CA 1
ATOM 1393 C C . VAL A 1 175 ? 2.393 7.172 -28.465 1.00 46.59 175 VAL A C 1
ATOM 1395 O O . VAL A 1 175 ? 1.419 7.919 -28.428 1.00 46.59 175 VAL A O 1
ATOM 1398 N N . VAL A 1 176 ? 3.644 7.623 -28.465 1.00 50.38 176 VAL A N 1
ATOM 1399 C CA . VAL A 1 176 ? 3.974 8.987 -28.842 1.00 50.38 176 VAL A CA 1
ATOM 1400 C C . VAL A 1 176 ? 3.546 9.085 -30.299 1.00 50.38 176 VAL A C 1
ATOM 1402 O O . VAL A 1 176 ? 4.272 8.658 -31.198 1.00 50.38 176 VAL A O 1
ATOM 1405 N N . GLU A 1 177 ? 2.327 9.569 -30.538 1.00 43.66 177 GLU A N 1
ATOM 1406 C CA . GLU A 1 177 ? 1.973 10.136 -31.828 1.00 43.66 177 GLU A CA 1
ATOM 1407 C C . GLU A 1 177 ? 2.941 11.298 -32.023 1.00 43.66 177 GLU A C 1
ATOM 1409 O O . GLU A 1 177 ? 2.770 12.391 -31.483 1.00 43.66 177 GLU A O 1
ATOM 1414 N N . TRP A 1 178 ? 4.039 11.027 -32.728 1.00 46.59 178 TRP A N 1
ATOM 1415 C CA . TRP A 1 178 ? 4.879 12.085 -33.250 1.00 46.59 178 TRP A CA 1
ATOM 1416 C C . TRP A 1 178 ? 3.950 13.020 -34.023 1.00 46.59 178 TRP A C 1
ATOM 1418 O O . TRP A 1 178 ? 3.218 12.526 -34.890 1.00 46.59 178 TRP A O 1
ATOM 1428 N N . PRO A 1 179 ? 3.924 14.332 -33.717 1.00 49.06 179 PRO A N 1
ATOM 1429 C CA . PRO A 1 179 ? 3.116 15.259 -34.487 1.00 49.06 179 PRO A CA 1
ATOM 1430 C C . PRO A 1 179 ? 3.504 15.074 -35.950 1.00 49.06 179 PRO A C 1
ATOM 1432 O O . PRO A 1 179 ? 4.682 15.190 -36.304 1.00 49.06 179 PRO A O 1
ATOM 1435 N N . ARG A 1 180 ? 2.527 14.694 -36.784 1.00 59.59 180 ARG A N 1
ATOM 1436 C CA . ARG A 1 180 ? 2.761 14.560 -38.221 1.00 59.59 180 ARG A CA 1
ATOM 1437 C C . ARG A 1 180 ? 3.378 15.878 -38.695 1.00 59.59 180 ARG A C 1
ATOM 1439 O O . ARG A 1 180 ? 2.849 16.934 -38.331 1.00 59.59 180 ARG A O 1
ATOM 1446 N N . PRO A 1 181 ? 4.481 15.844 -39.464 1.00 63.16 181 PRO A N 1
ATOM 1447 C CA . PRO A 1 181 ? 4.989 17.046 -40.104 1.00 63.16 181 PRO A CA 1
ATOM 1448 C C . PRO A 1 181 ? 3.818 17.724 -40.822 1.00 63.16 181 PRO A C 1
ATOM 1450 O O . PRO A 1 181 ? 3.044 17.005 -41.463 1.00 63.16 181 PRO A O 1
ATOM 1453 N N . PRO A 1 182 ? 3.634 19.049 -40.688 1.00 66.50 182 PRO A N 1
ATOM 1454 C CA . PRO A 1 182 ? 2.506 19.726 -41.307 1.00 66.50 182 PRO A CA 1
ATOM 1455 C C . PRO A 1 182 ? 2.473 19.376 -42.794 1.00 66.50 182 PRO A C 1
ATOM 1457 O O . PRO A 1 182 ? 3.488 19.500 -43.488 1.00 66.50 182 PRO A O 1
ATOM 1460 N N . GLU A 1 183 ? 1.321 18.889 -43.262 1.00 59.88 183 GLU A N 1
ATOM 1461 C CA . GLU A 1 183 ? 1.094 18.652 -44.681 1.00 59.88 183 GLU A CA 1
ATOM 1462 C C . GLU A 1 183 ? 1.402 19.950 -45.421 1.00 59.88 183 GLU A C 1
ATOM 1464 O O . GLU A 1 183 ? 0.833 21.009 -45.159 1.00 59.88 183 GLU A O 1
ATOM 1469 N N . ARG A 1 184 ? 2.409 19.847 -46.285 1.00 55.31 184 ARG A N 1
ATOM 1470 C CA . ARG A 1 184 ? 2.956 20.890 -47.141 1.00 55.31 184 ARG A CA 1
ATOM 1471 C C . ARG A 1 184 ? 1.830 21.776 -47.679 1.00 55.31 184 ARG A C 1
ATOM 1473 O O . ARG A 1 184 ? 1.033 21.338 -48.505 1.00 55.31 184 ARG A O 1
ATOM 1480 N N . ALA A 1 185 ? 1.782 23.025 -47.222 1.00 56.59 185 ALA A N 1
ATOM 1481 C CA . ALA A 1 185 ? 0.922 24.030 -47.818 1.00 56.59 185 ALA A CA 1
ATOM 1482 C C . ALA A 1 185 ? 1.336 24.227 -49.283 1.00 56.59 185 ALA A C 1
ATOM 1484 O O . ALA A 1 185 ? 2.442 24.686 -49.553 1.00 56.59 185 ALA A O 1
ATOM 1485 N N . GLY A 1 186 ? 0.433 23.890 -50.200 1.00 47.53 186 GLY A N 1
ATOM 1486 C CA . GLY A 1 186 ? 0.395 24.448 -51.547 1.00 47.53 186 GLY A CA 1
ATOM 1487 C C . GLY A 1 186 ? 1.398 23.888 -52.558 1.00 47.53 186 GLY A C 1
ATOM 1488 O O . GLY A 1 186 ? 2.612 23.865 -52.374 1.00 47.53 186 GLY A O 1
ATOM 1489 N N . THR A 1 187 ? 0.846 23.494 -53.699 1.00 57.50 187 THR A N 1
ATOM 1490 C CA . THR A 1 187 ? 1.500 23.396 -55.006 1.00 57.50 187 THR A CA 1
ATOM 1491 C C . THR A 1 187 ? 2.397 24.623 -55.263 1.00 57.50 187 THR A C 1
ATOM 1493 O O . THR A 1 187 ? 1.944 25.743 -55.018 1.00 57.50 187 THR A O 1
ATOM 1496 N N . PRO A 1 188 ? 3.642 24.474 -55.758 1.00 52.41 188 PRO A N 1
ATOM 1497 C CA . PRO A 1 188 ? 4.463 25.632 -56.100 1.00 52.41 188 PRO A CA 1
ATOM 1498 C C . PRO A 1 188 ? 3.828 26.388 -57.284 1.00 52.41 188 PRO A C 1
ATOM 1500 O O . PRO A 1 188 ? 3.370 25.735 -58.228 1.00 52.41 188 PRO A O 1
ATOM 1503 N N . PRO A 1 189 ? 3.793 27.735 -57.280 1.00 49.25 189 PRO A N 1
ATOM 1504 C CA . PRO A 1 189 ? 3.383 28.499 -58.451 1.00 49.25 189 PRO A CA 1
ATOM 1505 C C . PRO A 1 189 ? 4.365 28.251 -59.596 1.00 49.25 189 PRO A C 1
ATOM 1507 O O . PRO A 1 189 ? 5.579 28.385 -59.430 1.00 49.25 189 PRO A O 1
ATOM 1510 N N . GLY A 1 190 ? 3.829 27.873 -60.753 1.00 42.62 190 GLY A N 1
ATOM 1511 C CA . GLY A 1 190 ? 4.581 27.810 -61.995 1.00 42.62 190 GLY A CA 1
ATOM 1512 C C . GLY A 1 190 ? 5.006 29.199 -62.478 1.00 42.62 190 GLY A C 1
ATOM 1513 O O . GLY A 1 190 ? 4.289 30.178 -62.303 1.00 42.62 190 GLY A O 1
ATOM 1514 N N . GLU A 1 191 ? 6.167 29.204 -63.130 1.00 49.62 191 GLU A N 1
ATOM 1515 C CA . GLU A 1 191 ? 6.682 30.212 -64.063 1.00 49.62 191 GLU A CA 1
ATOM 1516 C C . GLU A 1 191 ? 7.073 31.597 -63.519 1.00 49.62 191 GLU A C 1
ATOM 1518 O O . GLU A 1 191 ? 6.314 32.560 -63.537 1.00 49.62 191 GLU A O 1
ATOM 1523 N N . ALA A 1 192 ? 8.373 31.744 -63.250 1.00 40.88 192 ALA A N 1
ATOM 1524 C CA . ALA A 1 192 ? 9.096 32.954 -63.623 1.00 40.88 192 ALA A CA 1
ATOM 1525 C C . ALA A 1 192 ? 10.397 32.559 -64.339 1.00 40.88 192 ALA A C 1
ATOM 1527 O O . ALA A 1 192 ? 11.292 31.939 -63.768 1.00 40.88 192 ALA A O 1
ATOM 1528 N N . ARG A 1 193 ? 10.456 32.888 -65.632 1.00 45.00 193 ARG A N 1
ATOM 1529 C CA . ARG A 1 193 ? 11.642 32.832 -66.494 1.00 45.00 193 ARG A CA 1
ATOM 1530 C C . ARG A 1 193 ? 12.761 33.722 -65.930 1.00 45.00 193 ARG A C 1
ATOM 1532 O O . ARG A 1 193 ? 12.493 34.865 -65.577 1.00 45.00 193 ARG A O 1
ATOM 1539 N N . GLY A 1 194 ? 14.008 33.249 -65.973 1.00 35.03 194 GLY A N 1
ATOM 1540 C CA . GLY A 1 194 ? 15.200 34.086 -65.774 1.00 35.03 194 GLY A CA 1
ATOM 1541 C C . GLY A 1 194 ? 16.477 33.276 -65.522 1.00 35.03 194 GLY A C 1
ATOM 1542 O O . GLY A 1 194 ? 16.676 32.775 -64.426 1.00 35.03 194 GLY A O 1
ATOM 1543 N N . SER A 1 195 ? 17.305 33.136 -66.558 1.00 37.12 195 SER A N 1
ATOM 1544 C CA . SER A 1 195 ? 18.628 32.473 -66.660 1.00 37.12 195 SER A CA 1
ATOM 1545 C C . SER A 1 195 ? 19.710 33.027 -65.693 1.00 37.12 195 SER A C 1
ATOM 1547 O O . SER A 1 195 ? 19.423 34.023 -65.033 1.00 37.12 195 SER A O 1
ATOM 1549 N N . PRO A 1 196 ? 21.003 32.589 -65.706 1.00 43.41 196 PRO A N 1
ATOM 1550 C CA . PRO A 1 196 ? 21.690 31.369 -66.192 1.00 43.41 196 PRO A CA 1
ATOM 1551 C C . PRO A 1 196 ? 22.560 30.715 -65.048 1.00 43.41 196 PRO A C 1
ATOM 1553 O O . PRO A 1 196 ? 22.401 31.108 -63.891 1.00 43.41 196 PRO A O 1
ATOM 1556 N N . PRO A 1 197 ? 23.444 29.708 -65.279 1.00 45.75 197 PRO A N 1
ATOM 1557 C CA . PRO A 1 197 ? 24.063 28.936 -64.196 1.00 45.75 197 PRO A CA 1
ATOM 1558 C C . PRO A 1 197 ? 25.273 29.668 -63.600 1.00 45.75 197 PRO A C 1
ATOM 1560 O O . PRO A 1 197 ? 26.116 30.168 -64.342 1.00 45.75 197 PRO A O 1
ATOM 1563 N N . ILE A 1 198 ? 25.394 29.697 -62.270 1.00 42.44 198 ILE A N 1
ATOM 1564 C CA . ILE A 1 198 ? 26.633 30.130 -61.612 1.00 42.44 198 ILE A CA 1
ATOM 1565 C C . ILE A 1 198 ? 27.459 28.895 -61.258 1.00 42.44 198 ILE A C 1
ATOM 1567 O O . ILE A 1 198 ? 27.020 27.993 -60.546 1.00 42.44 198 ILE A O 1
ATOM 1571 N N . GLU A 1 199 ? 28.652 28.897 -61.837 1.00 38.72 199 GLU A N 1
ATOM 1572 C CA . GLU A 1 199 ? 29.725 27.920 -61.768 1.00 38.72 199 GLU A CA 1
ATOM 1573 C C . GLU A 1 199 ? 30.178 27.623 -60.332 1.00 38.72 199 GLU A C 1
ATOM 1575 O O . GLU A 1 199 ? 30.389 28.516 -59.509 1.00 38.72 199 GLU A O 1
ATOM 1580 N N . TYR A 1 200 ? 30.404 26.338 -60.060 1.00 37.78 200 TYR A N 1
ATOM 1581 C CA . TYR A 1 200 ? 31.169 25.876 -58.910 1.00 37.78 200 TYR A CA 1
ATOM 1582 C C . TYR A 1 200 ? 32.643 26.252 -59.098 1.00 37.78 200 TYR A C 1
ATOM 1584 O O . TYR A 1 200 ? 33.323 25.657 -59.932 1.00 37.78 200 TYR A O 1
ATOM 1592 N N . TYR A 1 201 ? 33.172 27.157 -58.273 1.00 40.59 201 TYR A N 1
ATOM 1593 C CA . TYR A 1 201 ? 34.615 27.234 -58.048 1.00 40.59 201 TYR A CA 1
ATOM 1594 C C . TYR A 1 201 ? 34.987 26.496 -56.765 1.00 40.59 201 TYR A C 1
ATOM 1596 O O . TYR A 1 201 ? 34.803 26.988 -55.652 1.00 40.59 201 TYR A O 1
ATOM 1604 N N . ALA A 1 202 ? 35.572 25.314 -56.950 1.00 42.28 202 ALA A N 1
ATOM 1605 C CA . ALA A 1 202 ? 36.521 24.754 -56.006 1.00 42.28 202 ALA A CA 1
ATOM 1606 C C . ALA A 1 202 ? 37.797 25.611 -56.030 1.00 42.28 202 ALA A C 1
ATOM 1608 O O . ALA A 1 202 ? 38.325 25.926 -57.097 1.00 42.28 202 ALA A O 1
ATOM 1609 N N . LYS A 1 203 ? 38.321 25.963 -54.856 1.00 40.47 203 LYS A N 1
ATOM 1610 C CA . LYS A 1 203 ? 39.716 26.388 -54.712 1.00 40.47 203 LYS A CA 1
ATOM 1611 C C . LYS A 1 203 ? 40.395 25.500 -53.680 1.00 40.47 203 LYS A C 1
ATOM 1613 O O . LYS A 1 203 ? 40.392 25.775 -52.484 1.00 40.47 203 LYS A O 1
ATOM 1618 N N . GLU A 1 204 ? 40.971 24.418 -54.190 1.00 42.06 204 GLU A N 1
ATOM 1619 C CA . GLU A 1 204 ? 42.217 23.875 -53.664 1.00 42.06 204 GLU A CA 1
ATOM 1620 C C . GLU A 1 204 ? 43.299 24.961 -53.714 1.00 42.06 204 GLU A C 1
ATOM 1622 O O . GLU A 1 204 ? 43.370 25.724 -54.674 1.00 42.06 204 GLU A O 1
ATOM 1627 N N . ASN A 1 205 ? 44.159 25.000 -52.697 1.00 34.81 205 ASN A N 1
ATOM 1628 C CA . ASN A 1 205 ? 45.567 25.353 -52.868 1.00 34.81 205 ASN A CA 1
ATOM 1629 C C . ASN A 1 205 ? 46.384 24.802 -51.685 1.00 34.81 205 ASN A C 1
ATOM 1631 O O . ASN A 1 205 ? 46.510 25.425 -50.633 1.00 34.81 205 ASN A O 1
ATOM 1635 N N . ARG A 1 206 ? 46.973 23.617 -51.890 1.00 36.97 206 ARG A N 1
ATOM 1636 C CA . ARG A 1 206 ? 48.338 23.292 -51.431 1.00 36.97 206 ARG A CA 1
ATOM 1637 C C . ARG A 1 206 ? 49.313 23.903 -52.466 1.00 36.97 206 ARG A C 1
ATOM 1639 O O . ARG A 1 206 ? 48.950 23.921 -53.629 1.00 36.97 206 ARG A O 1
ATOM 1646 N N . VAL A 1 207 ? 50.564 24.326 -52.247 1.00 39.00 207 VAL A N 1
ATOM 1647 C CA . VAL A 1 207 ? 51.519 24.447 -51.126 1.00 39.00 207 VAL A CA 1
ATOM 1648 C C . VAL A 1 207 ? 52.811 25.085 -51.721 1.00 39.00 207 VAL A C 1
ATOM 1650 O O . VAL A 1 207 ? 53.070 24.899 -52.906 1.00 39.00 207 VAL A O 1
ATOM 1653 N N . ARG A 1 208 ? 53.656 25.704 -50.868 1.00 38.25 208 ARG A N 1
ATOM 1654 C CA . ARG A 1 208 ? 55.108 26.030 -51.018 1.00 38.25 208 ARG A CA 1
ATOM 1655 C C . ARG A 1 208 ? 55.550 27.174 -51.949 1.00 38.25 208 ARG A C 1
ATOM 1657 O O . ARG A 1 208 ? 55.493 27.060 -53.169 1.00 38.25 208 ARG A O 1
ATOM 1664 N N . ARG A 1 209 ? 56.260 28.138 -51.353 1.00 38.31 209 ARG A N 1
ATOM 1665 C CA . ARG A 1 209 ? 57.734 28.119 -51.330 1.00 38.31 209 ARG A CA 1
ATOM 1666 C C . ARG A 1 209 ? 58.230 28.357 -49.913 1.00 38.31 209 ARG A C 1
ATOM 1668 O O . ARG A 1 209 ? 57.522 29.088 -49.192 1.00 38.31 209 ARG A O 1
#

Sequence (209 aa):
MVGGKEGKFLHINPNQPVTEPKTKPLVSLTQTIPVSRMSTAPGRYSTTVGSLRLYVYIRITQRPAVVEVEFPKAEVVLAERYRESISGTKRLLPANHKLHVVAFELPRSVIELETNKSLRAFLLHFDTTSDAAKFEDAICFTVKDHPRQVFIKQYWDPAEVVVLEERLPKLVPAVVEWPRPPERAGTPPGEARGSPPIEYYAKENRVRR